Protein AF-F6URT4-F1 (afdb_monomer)

Structure (mmCIF, N/CA/C/O backbone):
data_AF-F6URT4-F1
#
_entry.id   AF-F6URT4-F1
#
loop_
_atom_site.group_PDB
_atom_site.id
_atom_site.type_symbol
_atom_site.label_atom_id
_atom_site.label_alt_id
_atom_site.label_comp_id
_atom_site.label_asym_id
_atom_site.label_entity_id
_atom_site.label_seq_id
_atom_site.pdbx_PDB_ins_code
_atom_site.Cartn_x
_atom_site.Cartn_y
_atom_site.Cartn_z
_atom_site.occupancy
_atom_site.B_iso_or_equiv
_atom_site.auth_seq_id
_atom_site.auth_comp_id
_atom_site.auth_asym_id
_atom_site.auth_atom_id
_atom_site.pdbx_PDB_model_num
ATOM 1 N N . MET A 1 1 ? -18.335 21.976 -14.243 1.00 52.94 1 MET A N 1
ATOM 2 C CA . MET A 1 1 ? -18.969 20.714 -14.700 1.00 52.94 1 MET A CA 1
ATOM 3 C C . MET A 1 1 ? -17.978 19.570 -14.933 1.00 52.94 1 MET A C 1
ATOM 5 O O . MET A 1 1 ? -18.252 18.484 -14.443 1.00 52.94 1 MET A O 1
ATOM 9 N N . ALA A 1 2 ? -16.818 19.778 -15.577 1.00 62.06 2 ALA A N 1
ATOM 10 C CA . ALA A 1 2 ? -15.837 18.702 -15.820 1.00 62.06 2 ALA A CA 1
ATOM 11 C C . ALA A 1 2 ? -15.339 17.985 -14.541 1.00 62.06 2 ALA A C 1
ATOM 13 O O . ALA A 1 2 ? -15.292 16.761 -14.508 1.00 62.06 2 ALA A O 1
ATOM 14 N N . GLY A 1 3 ? -15.055 18.725 -13.459 1.00 76.12 3 GLY A N 1
ATOM 15 C CA . GLY A 1 3 ? -14.621 18.130 -12.184 1.00 76.12 3 GLY A CA 1
ATOM 16 C C . GLY A 1 3 ? -15.689 17.275 -11.488 1.00 76.12 3 GLY A C 1
ATOM 17 O O . GLY A 1 3 ? -15.364 16.235 -10.921 1.00 76.12 3 GLY A O 1
ATOM 18 N N . LEU A 1 4 ? -16.967 17.662 -11.591 1.00 78.81 4 LEU A N 1
ATOM 19 C CA . LEU A 1 4 ? -18.082 16.893 -11.030 1.00 78.81 4 LEU A CA 1
ATOM 20 C C . LEU A 1 4 ? -18.265 15.568 -11.780 1.00 78.81 4 LEU A C 1
ATOM 22 O O . LEU A 1 4 ? -18.393 14.525 -11.150 1.00 78.81 4 LEU A O 1
ATOM 26 N N . GLY A 1 5 ? -18.200 15.592 -13.116 1.00 83.38 5 GLY A N 1
ATOM 27 C CA . GLY A 1 5 ? -18.295 14.378 -13.931 1.00 83.38 5 GLY A CA 1
ATOM 28 C C . GLY A 1 5 ? -17.181 13.369 -13.632 1.00 83.38 5 GLY A C 1
ATOM 29 O O . GLY A 1 5 ? -17.441 12.172 -13.543 1.00 83.38 5 GLY A O 1
ATOM 30 N N . THR A 1 6 ? -15.949 13.838 -13.412 1.00 80.75 6 THR A N 1
ATOM 31 C CA . THR A 1 6 ? -14.829 12.971 -13.007 1.00 80.75 6 THR A CA 1
ATOM 32 C C . THR A 1 6 ? -15.033 12.383 -11.611 1.00 80.75 6 THR A C 1
ATOM 34 O O . THR A 1 6 ? -14.787 11.195 -11.410 1.00 80.75 6 THR A O 1
ATOM 37 N N . ALA A 1 7 ? -15.521 13.181 -10.656 1.00 82.56 7 ALA A N 1
ATOM 38 C CA . ALA A 1 7 ? -15.822 12.702 -9.309 1.00 82.56 7 ALA A CA 1
ATOM 39 C C . ALA A 1 7 ? -16.917 11.621 -9.315 1.00 82.56 7 ALA A C 1
ATOM 41 O O . ALA A 1 7 ? -16.764 10.593 -8.657 1.00 82.56 7 ALA A O 1
ATOM 42 N N . VAL A 1 8 ? -17.979 11.813 -10.106 1.00 87.62 8 VAL A N 1
ATOM 43 C CA . VAL A 1 8 ? -19.057 10.825 -10.269 1.00 87.62 8 VAL A CA 1
ATOM 44 C C . VAL A 1 8 ? -18.513 9.519 -10.852 1.00 87.62 8 VAL A C 1
ATOM 46 O O . VAL A 1 8 ? -18.662 8.476 -10.221 1.00 87.62 8 VAL A O 1
ATOM 49 N N . LYS A 1 9 ? -17.774 9.572 -11.971 1.00 87.44 9 LYS A N 1
ATOM 50 C CA . LYS A 1 9 ? -17.159 8.376 -12.583 1.00 87.44 9 LYS A CA 1
ATOM 51 C C . LYS A 1 9 ? -16.262 7.607 -11.611 1.00 87.44 9 LYS A C 1
ATOM 53 O O . LYS A 1 9 ? -16.256 6.377 -11.601 1.00 87.44 9 LYS A O 1
ATOM 58 N N . LEU A 1 10 ? -15.500 8.324 -10.782 1.00 87.31 10 LEU A N 1
ATOM 59 C CA . LEU A 1 10 ? -14.649 7.708 -9.769 1.00 87.31 10 LEU A CA 1
ATOM 60 C C . LEU A 1 10 ? -15.487 6.945 -8.729 1.00 87.31 10 LEU A C 1
ATOM 62 O O . LEU A 1 10 ? -15.171 5.795 -8.429 1.00 87.31 10 LEU A O 1
ATOM 66 N N . LEU A 1 11 ? -16.556 7.557 -8.212 1.00 88.81 11 LEU A N 1
ATOM 67 C CA . LEU A 1 11 ? -17.440 6.968 -7.194 1.00 88.81 11 LEU A CA 1
ATOM 68 C C . LEU A 1 11 ? -18.317 5.821 -7.721 1.00 88.81 11 LEU A C 1
ATOM 70 O O . LEU A 1 11 ? -18.695 4.926 -6.954 1.00 88.81 11 LEU A O 1
ATOM 74 N N . GLU A 1 12 ? -18.640 5.838 -9.012 1.00 91.81 12 GLU A N 1
ATOM 75 C CA . GLU A 1 12 ? -19.353 4.758 -9.699 1.00 91.81 12 GLU A CA 1
ATOM 76 C C . GLU A 1 12 ? -18.458 3.536 -9.934 1.00 91.81 12 GLU A C 1
ATOM 78 O O . GLU A 1 12 ? -18.943 2.407 -9.957 1.00 91.81 12 GLU A O 1
ATOM 83 N N . SER A 1 13 ? -17.141 3.731 -10.034 1.00 90.44 13 SER A N 1
ATOM 84 C CA . SER A 1 13 ? -16.197 2.621 -10.142 1.00 90.44 13 SER A CA 1
ATOM 85 C C . SER A 1 13 ? -15.924 1.965 -8.782 1.00 90.44 13 SER A C 1
ATOM 87 O O . SER A 1 13 ? -15.693 2.642 -7.778 1.00 90.44 13 SER A O 1
ATOM 89 N N . TYR A 1 14 ? -15.850 0.631 -8.755 1.00 89.69 14 TYR A N 1
ATOM 90 C CA . TYR A 1 14 ? -15.491 -0.120 -7.545 1.00 89.69 14 TYR A CA 1
ATOM 91 C C . TYR A 1 14 ? -14.143 0.336 -6.955 1.00 89.69 14 TYR A C 1
ATOM 93 O O . TYR A 1 14 ? -14.051 0.694 -5.781 1.00 89.69 14 TYR A O 1
ATOM 101 N N . ARG A 1 15 ? -13.095 0.396 -7.792 1.00 88.69 15 ARG A N 1
ATOM 102 C CA . ARG A 1 15 ? -11.740 0.786 -7.364 1.00 88.69 15 ARG A CA 1
ATOM 103 C C . ARG A 1 15 ? -11.667 2.242 -6.906 1.00 88.69 15 ARG A C 1
ATOM 105 O O . ARG A 1 15 ? -10.947 2.540 -5.955 1.00 88.69 15 ARG A O 1
ATOM 112 N N . GLY A 1 16 ? -12.397 3.145 -7.561 1.00 91.31 16 GLY A N 1
ATOM 113 C CA . GLY A 1 16 ? -12.427 4.552 -7.175 1.00 91.31 16 GLY A CA 1
ATOM 114 C C . GLY A 1 16 ? -13.140 4.752 -5.843 1.00 91.31 16 GLY A C 1
ATOM 115 O O . GLY A 1 16 ? -12.604 5.432 -4.968 1.00 91.31 16 GLY A O 1
ATOM 116 N N . ARG A 1 17 ? -14.274 4.074 -5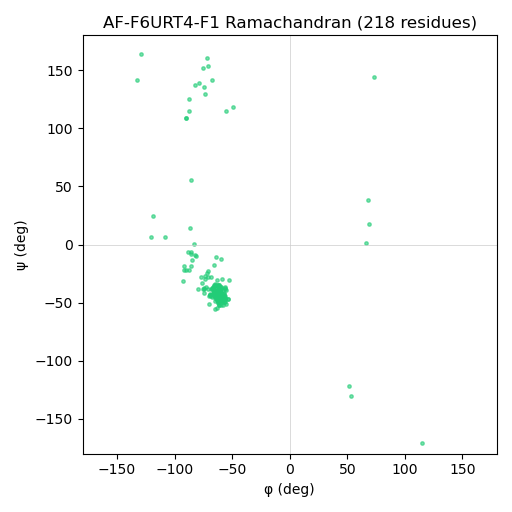.628 1.00 92.88 17 ARG A N 1
ATOM 117 C CA . ARG A 1 17 ? -14.979 4.080 -4.341 1.00 92.88 17 ARG A CA 1
ATOM 118 C C . ARG A 1 17 ? -14.108 3.548 -3.205 1.00 92.88 17 ARG A C 1
ATOM 120 O O . ARG A 1 17 ? -14.010 4.221 -2.181 1.00 92.88 17 ARG A O 1
ATOM 127 N N . ASP A 1 18 ? -13.437 2.403 -3.383 1.00 93.00 18 ASP A N 1
ATOM 128 C CA . ASP A 1 18 ? -12.499 1.873 -2.375 1.00 93.00 18 ASP A CA 1
ATOM 129 C C . ASP A 1 18 ? -11.411 2.893 -2.024 1.00 93.00 18 ASP A C 1
ATOM 131 O O . ASP A 1 18 ? -11.140 3.148 -0.847 1.00 93.00 18 ASP A O 1
ATOM 135 N N . LYS A 1 19 ? -10.817 3.532 -3.038 1.00 93.25 19 LYS A N 1
ATOM 136 C CA . LYS A 1 19 ? -9.746 4.506 -2.823 1.00 93.25 19 LYS A CA 1
ATOM 137 C C . LYS A 1 19 ? -10.245 5.762 -2.099 1.00 93.25 19 LYS A C 1
ATOM 139 O O . LYS A 1 19 ? -9.535 6.274 -1.232 1.00 93.25 19 LYS A O 1
ATOM 144 N N . ILE A 1 20 ? -11.459 6.233 -2.386 1.00 94.25 20 ILE A N 1
ATOM 145 C CA . ILE A 1 20 ? -12.088 7.331 -1.639 1.00 94.25 20 ILE A CA 1
ATOM 146 C C . ILE A 1 20 ? -12.356 6.925 -0.187 1.00 94.25 20 ILE A C 1
ATOM 148 O O . ILE A 1 20 ? -11.921 7.639 0.712 1.00 94.25 20 ILE A O 1
ATOM 152 N N . MET A 1 21 ? -12.958 5.757 0.064 1.00 95.75 21 MET A N 1
ATOM 153 C CA . MET A 1 21 ? -13.173 5.261 1.432 1.00 95.75 21 MET A CA 1
ATOM 154 C C . MET A 1 21 ? -11.860 5.157 2.210 1.00 95.75 21 MET A C 1
ATOM 156 O O . MET A 1 21 ? -11.789 5.590 3.358 1.00 95.75 21 MET A O 1
ATOM 160 N N . ARG A 1 22 ? -10.795 4.648 1.576 1.00 96.25 22 ARG A N 1
ATOM 161 C CA . ARG A 1 22 ? -9.453 4.594 2.170 1.00 96.25 22 ARG A CA 1
ATOM 162 C C . ARG A 1 22 ? -8.946 5.985 2.540 1.00 96.25 22 ARG A C 1
ATOM 164 O O . ARG A 1 22 ? -8.455 6.183 3.647 1.00 96.25 22 ARG A O 1
ATOM 171 N N . THR A 1 23 ? -9.065 6.934 1.615 1.00 96.69 23 THR A N 1
ATOM 172 C CA . THR A 1 23 ? -8.566 8.303 1.785 1.00 96.69 23 THR A CA 1
ATOM 173 C C . THR A 1 23 ? -9.297 8.999 2.929 1.00 96.69 23 THR A C 1
ATOM 175 O O . THR A 1 23 ? -8.650 9.543 3.820 1.00 96.69 23 THR A O 1
ATOM 178 N N . THR A 1 24 ? -10.629 8.910 2.962 1.00 96.94 24 THR A N 1
ATOM 179 C CA . THR A 1 24 ? -11.458 9.475 4.034 1.00 96.94 24 THR A CA 1
ATOM 180 C C . THR A 1 24 ? -11.173 8.811 5.379 1.00 96.94 24 THR A C 1
ATOM 182 O O . THR A 1 24 ? -11.055 9.508 6.382 1.00 96.94 24 THR A O 1
ATOM 185 N N . SER A 1 25 ? -10.980 7.488 5.405 1.00 97.50 25 SER A N 1
ATOM 186 C CA . SER A 1 25 ? -10.612 6.755 6.622 1.00 97.50 25 SER A CA 1
ATOM 187 C C . SER A 1 25 ? -9.303 7.272 7.216 1.00 97.50 25 SER A C 1
ATOM 189 O O . SER A 1 25 ? -9.230 7.538 8.411 1.00 97.50 25 SER A O 1
ATOM 191 N N . PHE A 1 26 ? -8.263 7.455 6.401 1.00 97.88 26 PHE A N 1
ATOM 192 C CA . PHE A 1 26 ? -6.981 7.948 6.906 1.00 97.88 26 PHE A CA 1
ATOM 193 C C . PHE A 1 26 ? -6.964 9.448 7.188 1.00 97.88 26 PHE A C 1
ATOM 195 O O . PHE A 1 26 ? -6.247 9.871 8.090 1.00 97.88 26 PHE A O 1
ATOM 202 N N . ALA A 1 27 ? -7.772 10.243 6.485 1.00 97.94 27 ALA A N 1
ATOM 203 C CA . ALA A 1 27 ? -7.980 11.647 6.824 1.00 97.94 27 ALA A CA 1
ATOM 204 C C . ALA A 1 27 ? -8.658 11.798 8.193 1.00 97.94 27 ALA A C 1
ATOM 206 O O . ALA A 1 27 ? -8.238 12.627 8.999 1.00 97.94 27 ALA A O 1
ATOM 207 N N . ALA A 1 28 ? -9.649 10.953 8.492 1.00 97.69 28 ALA A N 1
ATOM 208 C CA . ALA A 1 28 ? -10.253 10.889 9.816 1.00 97.69 28 ALA A CA 1
ATOM 209 C C . ALA A 1 28 ? -9.229 10.437 10.870 1.00 97.69 28 ALA A C 1
ATOM 211 O O . ALA A 1 28 ? -9.102 11.087 11.902 1.00 97.69 28 ALA A O 1
ATOM 212 N N . LEU A 1 29 ? -8.427 9.401 10.599 1.00 97.75 29 LEU A N 1
ATOM 213 C CA . LEU A 1 29 ? -7.382 8.956 11.529 1.00 97.75 29 LEU A CA 1
ATOM 214 C C . LEU A 1 29 ? -6.332 10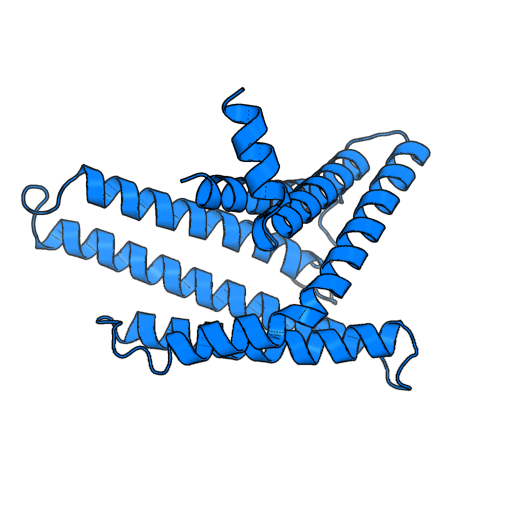.047 11.796 1.00 97.75 29 LEU A C 1
ATOM 216 O O . LEU A 1 29 ? -5.910 10.241 12.935 1.00 97.75 29 LEU A O 1
ATOM 220 N N . PHE A 1 30 ? -5.958 10.799 10.759 1.00 98.00 30 PHE A N 1
ATOM 221 C CA . PHE A 1 30 ? -5.072 11.951 10.882 1.00 98.00 30 PHE A CA 1
ATOM 222 C C . PHE A 1 30 ? -5.687 13.028 11.785 1.00 98.00 30 PHE A C 1
ATOM 224 O O . PHE A 1 30 ? -5.067 13.440 12.765 1.00 98.00 30 PHE A O 1
ATOM 231 N N . ALA A 1 31 ? -6.932 13.428 11.509 1.00 97.56 31 ALA A N 1
ATOM 232 C CA . ALA A 1 31 ? -7.661 14.406 12.315 1.00 97.56 31 ALA A CA 1
ATOM 233 C C . ALA A 1 31 ? -7.828 13.951 13.776 1.00 97.56 31 ALA A C 1
ATOM 235 O O . ALA A 1 31 ? -7.668 14.757 14.692 1.00 97.56 31 ALA A O 1
ATOM 236 N N . SER A 1 32 ? -8.064 12.653 13.997 1.00 97.00 32 SER A N 1
ATOM 237 C CA . SER A 1 32 ? -8.143 12.044 15.327 1.00 97.00 32 SER A CA 1
ATOM 238 C C . SER A 1 32 ? -6.855 12.209 16.129 1.00 97.00 32 SER A C 1
ATOM 240 O O . SER A 1 32 ? -6.933 12.345 17.345 1.00 97.00 32 SER A O 1
ATOM 242 N N . GLY A 1 33 ? -5.688 12.150 15.484 1.00 95.25 33 GLY A N 1
ATOM 243 C CA . GLY A 1 33 ? -4.398 12.309 16.157 1.00 95.25 33 GLY A CA 1
ATOM 244 C C . GLY A 1 33 ? -3.940 13.760 16.308 1.00 95.25 33 GLY A C 1
ATOM 245 O O . GLY A 1 33 ? -3.064 14.029 17.121 1.00 95.25 33 GLY A O 1
ATOM 246 N N . MET A 1 34 ? -4.506 14.683 15.526 1.00 96.81 34 MET A N 1
ATOM 247 C CA . MET A 1 34 ? -4.142 16.105 15.540 1.00 96.81 34 MET A CA 1
ATOM 248 C C . MET A 1 34 ? -4.989 16.944 16.500 1.00 96.81 34 MET A C 1
ATOM 250 O O . MET A 1 34 ? -4.580 18.039 16.879 1.00 96.81 34 MET A O 1
ATOM 254 N N . THR A 1 35 ? -6.186 16.480 16.858 1.00 95.88 35 THR A N 1
ATOM 255 C CA . THR A 1 35 ? -7.074 17.225 17.753 1.00 95.88 35 THR A CA 1
ATOM 256 C C . THR A 1 35 ? -6.705 17.017 19.221 1.00 95.88 35 THR A C 1
ATOM 258 O O . THR A 1 35 ? -6.478 15.894 19.663 1.00 95.88 35 THR A O 1
ATOM 261 N N . SER A 1 36 ? -6.710 18.100 20.000 1.00 94.38 36 SER A N 1
ATOM 262 C CA . SER A 1 36 ? -6.543 18.043 21.459 1.00 94.38 36 SER A CA 1
ATOM 263 C C . SER A 1 36 ? -7.844 17.711 22.199 1.00 94.38 36 SER A C 1
ATOM 265 O O . SER A 1 36 ? -7.813 17.507 23.409 1.00 94.38 36 SER A O 1
ATOM 267 N N . ASN A 1 37 ? -8.993 17.693 21.508 1.00 96.88 37 ASN A N 1
ATOM 268 C CA . ASN A 1 37 ? -10.290 17.382 22.106 1.00 96.88 37 ASN A CA 1
ATOM 269 C C . ASN A 1 37 ? -10.531 15.855 22.082 1.00 96.88 37 ASN A C 1
ATOM 271 O O . ASN A 1 37 ? -10.707 15.296 20.993 1.00 96.88 37 ASN A O 1
ATOM 275 N N . PRO A 1 38 ? -10.610 15.178 23.248 1.00 95.62 38 PRO A N 1
ATOM 276 C CA . PRO A 1 38 ? -10.766 13.723 23.311 1.00 95.62 38 PRO A CA 1
ATOM 277 C C . PRO A 1 38 ? -12.058 13.203 22.670 1.00 95.62 38 PRO A C 1
ATOM 279 O O . PRO A 1 38 ? -12.064 12.140 22.050 1.00 95.62 38 PRO A O 1
ATOM 282 N N . GLU A 1 39 ? -13.154 13.955 22.779 1.00 96.81 39 GLU A N 1
ATOM 283 C CA . GLU A 1 39 ? -14.441 13.563 22.210 1.00 96.81 39 GLU A CA 1
ATOM 284 C C . GLU A 1 39 ? -14.405 13.623 20.678 1.00 96.81 39 GLU A C 1
ATOM 286 O O . GLU A 1 39 ? -14.850 12.695 19.998 1.00 96.81 39 GLU A O 1
ATOM 291 N N . LEU A 1 40 ? -13.820 14.688 20.116 1.00 96.50 40 LEU A N 1
ATOM 292 C CA . LEU A 1 40 ? -13.620 14.798 18.669 1.00 96.50 40 LEU A CA 1
ATOM 293 C C . LEU A 1 40 ? -12.661 13.723 18.153 1.00 96.50 40 LEU A C 1
ATOM 295 O O . LEU A 1 40 ? -12.949 13.114 17.121 1.00 96.50 40 LEU A O 1
ATOM 299 N N . ALA A 1 41 ? -11.574 13.439 18.880 1.00 96.94 41 ALA A N 1
ATOM 300 C CA . ALA A 1 41 ? -10.655 12.356 18.538 1.00 96.94 41 ALA A CA 1
ATOM 301 C C . ALA A 1 41 ? -11.402 11.019 18.437 1.00 96.94 41 ALA A C 1
ATOM 303 O O . ALA A 1 41 ? -11.328 10.332 17.419 1.00 96.94 41 ALA A O 1
ATOM 304 N N . GLN A 1 42 ? -12.219 10.689 19.440 1.00 97.19 42 GLN A N 1
ATOM 305 C CA . GLN A 1 42 ? -12.997 9.453 19.438 1.00 97.19 42 GLN A CA 1
ATOM 306 C C . GLN A 1 42 ? -14.006 9.396 18.279 1.00 97.19 42 GLN A C 1
ATOM 308 O O . GLN A 1 42 ? -14.174 8.344 17.659 1.00 97.19 42 GLN A O 1
ATOM 313 N N . ARG A 1 43 ? -14.672 10.512 17.952 1.00 97.81 43 ARG A N 1
ATOM 314 C CA . ARG A 1 43 ? -15.604 10.585 16.811 1.00 97.81 43 ARG A CA 1
ATOM 315 C C . ARG A 1 43 ? -14.888 10.311 15.482 1.00 97.81 43 ARG A C 1
ATOM 317 O O . ARG A 1 43 ? -15.383 9.517 14.684 1.00 97.81 43 ARG A O 1
ATOM 324 N N . PHE A 1 44 ? -13.706 10.887 15.262 1.00 97.94 44 PHE A N 1
ATOM 325 C CA . PHE A 1 44 ? -12.899 10.607 14.069 1.00 97.94 44 PHE A CA 1
ATOM 326 C C . PHE A 1 44 ? -12.360 9.166 14.028 1.00 97.94 44 PHE A C 1
ATOM 328 O O . PHE A 1 44 ? -12.352 8.533 12.967 1.00 97.94 44 PHE A O 1
ATOM 335 N N . ALA A 1 45 ? -11.964 8.610 15.175 1.00 95.94 45 ALA A N 1
ATOM 336 C CA . ALA A 1 45 ? -11.550 7.213 15.277 1.00 95.94 45 ALA A CA 1
ATOM 337 C C . ALA A 1 45 ? -12.692 6.248 14.909 1.00 95.94 45 ALA A C 1
ATOM 339 O O . ALA A 1 45 ? -12.465 5.283 14.180 1.00 95.94 45 ALA A O 1
ATOM 340 N N . LYS A 1 46 ? -13.935 6.542 15.321 1.00 97.62 46 LYS A N 1
ATOM 341 C CA . LYS A 1 46 ? -15.124 5.770 14.912 1.00 97.62 46 LYS A CA 1
ATOM 342 C C . LYS A 1 46 ? -15.323 5.785 13.395 1.00 97.62 46 LYS A C 1
ATOM 344 O O . LYS A 1 46 ? -15.498 4.727 12.805 1.00 97.62 46 LYS A O 1
ATOM 349 N N . ILE A 1 47 ? -15.210 6.949 12.746 1.00 97.62 47 ILE A N 1
ATOM 350 C CA . ILE A 1 47 ? -15.288 7.050 11.273 1.00 97.62 47 ILE A CA 1
ATOM 351 C C . ILE A 1 47 ? -14.229 6.160 10.608 1.00 97.62 47 ILE A C 1
ATOM 353 O O . ILE A 1 47 ? -14.523 5.444 9.652 1.00 9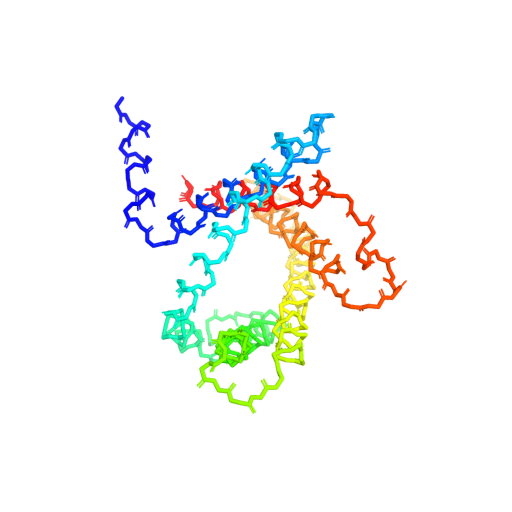7.62 47 ILE A O 1
ATOM 357 N N . THR A 1 48 ? -13.001 6.182 11.131 1.00 96.88 48 THR A N 1
ATOM 358 C CA . THR A 1 48 ? -11.897 5.348 10.632 1.00 96.88 48 THR A CA 1
ATOM 359 C C . THR A 1 48 ? -12.230 3.858 10.736 1.00 96.88 48 THR A C 1
ATOM 361 O O . THR A 1 48 ? -12.011 3.108 9.782 1.00 96.88 48 THR A O 1
ATOM 364 N N . MET A 1 49 ? -12.767 3.432 11.882 1.00 96.00 49 MET A N 1
ATOM 365 C CA . MET A 1 49 ? -13.141 2.044 12.150 1.00 96.00 49 MET A CA 1
ATOM 366 C C . MET A 1 49 ? -14.238 1.560 11.194 1.00 96.00 49 MET A C 1
ATOM 368 O O . MET A 1 49 ? -14.052 0.540 10.534 1.00 96.00 49 MET A O 1
ATOM 372 N N . GLU A 1 50 ? -15.327 2.319 11.049 1.00 97.81 50 GLU A N 1
ATOM 373 C CA . GLU A 1 50 ? -16.452 1.963 10.172 1.00 97.81 50 GLU A CA 1
ATOM 374 C C . GLU A 1 50 ? -16.030 1.875 8.699 1.00 97.81 50 GLU A C 1
ATOM 376 O O . GLU A 1 50 ? -16.331 0.900 8.006 1.00 97.81 50 GLU A O 1
ATOM 381 N N . LEU A 1 51 ? -15.262 2.857 8.212 1.00 97.44 51 LEU A N 1
ATOM 382 C CA . LEU A 1 51 ? -14.776 2.849 6.831 1.00 97.44 51 LEU A CA 1
ATOM 383 C C . LEU A 1 51 ? -13.793 1.702 6.577 1.00 97.44 51 LEU A C 1
ATOM 385 O O . LEU A 1 51 ? -13.859 1.059 5.530 1.00 97.44 51 LEU A O 1
ATOM 389 N N . SER A 1 52 ? -12.898 1.408 7.522 1.00 94.25 52 SER A N 1
ATOM 390 C CA . SER A 1 52 ? -11.962 0.282 7.401 1.00 94.25 52 SER A CA 1
ATOM 391 C C . SER A 1 52 ? -12.680 -1.072 7.455 1.00 94.25 52 SER A C 1
ATOM 393 O O . SER A 1 52 ? -12.339 -1.979 6.689 1.00 94.25 52 SER A O 1
ATOM 395 N N . GLY A 1 53 ? -13.714 -1.196 8.292 1.00 95.25 53 GLY A N 1
ATOM 396 C CA . GLY A 1 53 ? -14.594 -2.362 8.343 1.00 95.25 53 GLY A CA 1
ATOM 397 C C . GLY A 1 53 ? -15.332 -2.581 7.022 1.00 95.25 53 GLY A C 1
ATOM 398 O O . GLY A 1 53 ? -15.267 -3.671 6.455 1.00 95.25 53 GLY A O 1
ATOM 399 N N . CYS A 1 54 ? -15.936 -1.527 6.465 1.00 96.12 54 CYS A N 1
ATOM 400 C CA . CYS A 1 54 ? -16.589 -1.567 5.153 1.00 96.12 54 CYS A CA 1
ATOM 401 C C . CYS A 1 54 ? -15.628 -2.034 4.047 1.00 96.12 54 CYS A C 1
ATOM 403 O O . CYS A 1 54 ? -15.945 -2.936 3.273 1.00 96.12 54 CYS A O 1
ATOM 405 N N . ARG A 1 55 ? -14.403 -1.496 4.012 1.00 95.25 55 ARG A N 1
ATOM 406 C CA . ARG A 1 55 ? -13.377 -1.920 3.043 1.00 95.25 55 ARG A CA 1
ATOM 407 C C . ARG A 1 55 ? -12.953 -3.377 3.210 1.00 95.25 55 ARG A C 1
ATOM 409 O O . ARG A 1 55 ? -12.584 -4.016 2.232 1.00 95.25 55 ARG A O 1
ATOM 416 N N . THR A 1 56 ? -12.988 -3.912 4.426 1.00 94.88 56 THR A N 1
ATOM 417 C CA . THR A 1 56 ? -12.730 -5.338 4.668 1.00 94.88 56 THR A CA 1
ATOM 418 C C . THR A 1 56 ? -13.842 -6.196 4.083 1.00 94.88 56 THR A C 1
ATOM 420 O O . THR A 1 56 ? -13.543 -7.122 3.344 1.00 94.88 56 THR A O 1
ATOM 423 N N . ILE A 1 57 ? -15.108 -5.824 4.299 1.00 94.81 57 ILE A N 1
ATOM 424 C CA . ILE A 1 57 ? -16.259 -6.514 3.697 1.00 94.81 57 ILE A CA 1
ATOM 425 C C . ILE A 1 57 ? -16.178 -6.488 2.166 1.00 94.81 57 ILE A C 1
ATOM 427 O O . ILE A 1 57 ? -16.390 -7.507 1.523 1.00 94.81 57 ILE A O 1
ATOM 431 N N . LEU A 1 58 ? -15.834 -5.345 1.565 1.00 94.38 58 LEU A N 1
ATOM 432 C CA . LEU A 1 58 ? -15.707 -5.237 0.108 1.00 94.38 58 LEU A CA 1
ATOM 433 C C . LEU A 1 58 ? -14.583 -6.114 -0.456 1.00 94.38 58 LEU A C 1
ATOM 435 O O . LEU A 1 58 ? -14.762 -6.727 -1.506 1.00 94.38 58 LEU A O 1
ATOM 439 N N . ARG A 1 59 ? -13.457 -6.232 0.258 1.00 94.06 59 ARG A N 1
ATOM 440 C CA . ARG A 1 59 ? -12.352 -7.119 -0.136 1.00 94.06 59 ARG A CA 1
ATOM 441 C C . ARG A 1 59 ? -12.719 -8.600 -0.101 1.00 94.06 59 ARG A C 1
ATOM 443 O O . ARG A 1 59 ? -12.057 -9.367 -0.790 1.00 94.06 59 ARG A O 1
ATOM 450 N N . LEU A 1 60 ? -13.797 -8.994 0.584 1.00 92.62 60 LEU A N 1
ATOM 451 C CA . LEU A 1 60 ? -14.318 -10.365 0.505 1.00 92.62 60 LEU A CA 1
ATOM 452 C C . LEU A 1 60 ? -14.824 -10.745 -0.901 1.00 92.62 60 LEU A C 1
ATOM 454 O O . LEU A 1 60 ? -15.123 -11.898 -1.181 1.00 92.62 60 LEU A O 1
ATOM 458 N N . PHE A 1 61 ? -14.949 -9.767 -1.800 1.00 93.25 61 PHE A N 1
ATOM 459 C CA . PHE A 1 61 ? -15.373 -9.976 -3.182 1.00 93.25 61 PHE A CA 1
ATOM 460 C C . PHE A 1 61 ? -14.224 -9.785 -4.189 1.00 93.25 61 PHE A C 1
ATOM 462 O O . PHE A 1 61 ? -14.449 -9.817 -5.402 1.00 93.25 61 PHE A O 1
ATOM 469 N N . ASP A 1 62 ? -12.984 -9.594 -3.718 1.00 92.62 62 ASP A N 1
ATOM 470 C CA . ASP A 1 62 ? -11.824 -9.345 -4.580 1.00 92.62 62 ASP A CA 1
ATOM 471 C C . ASP A 1 62 ? -11.163 -10.636 -5.110 1.00 92.62 62 ASP A C 1
ATOM 473 O O . ASP A 1 62 ? -10.402 -10.552 -6.077 1.00 92.62 62 ASP A O 1
ATOM 477 N N . ASP A 1 63 ? -11.469 -11.826 -4.574 1.00 92.38 63 ASP A N 1
ATOM 478 C CA . ASP A 1 63 ? -10.807 -13.096 -4.930 1.00 92.38 63 ASP A CA 1
ATOM 479 C C . ASP A 1 63 ? -10.858 -13.416 -6.421 1.00 92.38 63 ASP A C 1
ATOM 481 O O . ASP A 1 63 ? -9.831 -13.727 -7.027 1.00 92.38 63 ASP A O 1
ATOM 485 N N . LEU A 1 64 ? -12.038 -13.301 -7.038 1.00 92.25 64 LEU A N 1
ATOM 486 C CA . LEU A 1 64 ? -12.211 -13.558 -8.471 1.00 92.25 64 LEU A CA 1
ATOM 487 C C . LEU A 1 64 ? -11.490 -12.511 -9.319 1.00 92.25 64 LEU A C 1
ATOM 489 O O . LEU A 1 64 ? -10.878 -12.846 -10.334 1.00 92.25 64 LEU A O 1
ATOM 493 N N . SER A 1 65 ? -11.520 -11.248 -8.890 1.00 91.62 65 SER A N 1
ATOM 494 C CA . SER A 1 65 ? -10.792 -10.167 -9.561 1.00 91.62 65 SER A CA 1
ATOM 495 C C . SER A 1 65 ? -9.282 -10.412 -9.519 1.00 91.62 65 SER A C 1
ATOM 497 O O . SER A 1 65 ? -8.576 -10.174 -10.501 1.00 91.62 65 SER A O 1
ATOM 499 N N . MET A 1 66 ? -8.782 -10.923 -8.396 1.00 93.62 66 MET A N 1
ATOM 500 C CA . MET A 1 66 ? -7.374 -11.251 -8.194 1.00 93.62 66 MET A CA 1
ATOM 501 C C . MET A 1 66 ? -6.953 -12.514 -8.930 1.00 93.62 66 MET A C 1
ATOM 503 O O . MET A 1 66 ? -5.878 -12.536 -9.533 1.00 93.62 66 MET A O 1
ATOM 507 N N . LEU A 1 67 ? -7.831 -13.513 -8.992 1.00 94.00 67 LEU A N 1
ATOM 508 C CA . LEU A 1 67 ? -7.620 -14.700 -9.805 1.00 94.00 67 LEU A CA 1
ATOM 509 C C . LEU A 1 67 ? -7.564 -14.327 -11.287 1.00 94.00 67 LEU A C 1
ATOM 511 O O . LEU A 1 67 ? -6.637 -14.730 -11.985 1.00 94.00 67 LEU A O 1
ATOM 515 N N . ALA A 1 68 ? -8.492 -13.495 -11.768 1.00 94.38 68 ALA A N 1
ATOM 516 C CA . ALA A 1 68 ? -8.488 -13.000 -13.142 1.00 94.38 68 ALA A CA 1
ATOM 517 C C . ALA A 1 68 ? -7.203 -12.219 -13.469 1.00 94.38 68 ALA A C 1
ATOM 519 O O . ALA A 1 68 ? -6.617 -12.417 -14.536 1.00 94.38 68 ALA A O 1
ATOM 520 N N . LEU A 1 69 ? -6.720 -11.378 -12.545 1.00 91.19 69 LEU A N 1
ATOM 521 C CA . LEU A 1 69 ? -5.439 -10.678 -12.684 1.00 91.19 69 LEU A CA 1
ATOM 522 C C . LEU A 1 69 ? -4.265 -11.664 -12.794 1.00 91.19 69 LEU A C 1
ATOM 524 O O . LEU A 1 69 ? -3.424 -11.528 -13.690 1.00 91.19 69 LEU A O 1
ATOM 528 N N . SER A 1 70 ? -4.227 -12.666 -11.915 1.00 93.38 70 SER A N 1
ATOM 529 C CA . SER A 1 70 ? -3.191 -13.700 -11.889 1.00 93.38 70 SER A CA 1
ATOM 530 C C . SER A 1 70 ? -3.209 -14.555 -13.155 1.00 93.38 70 SER A C 1
ATOM 532 O O . SER A 1 70 ? -2.158 -14.769 -13.753 1.00 93.38 70 SER A O 1
ATOM 534 N N . MET A 1 71 ? -4.387 -14.966 -13.634 1.00 93.94 71 MET A N 1
ATOM 535 C CA . MET A 1 71 ? -4.552 -15.733 -14.874 1.00 93.94 71 MET A CA 1
ATOM 536 C C . MET A 1 71 ? -4.161 -14.923 -16.111 1.00 93.94 71 MET A C 1
ATOM 538 O O . MET A 1 71 ? -3.455 -15.431 -16.980 1.00 93.94 71 MET A O 1
ATOM 542 N N . ARG A 1 72 ? -4.565 -13.646 -16.181 1.00 93.38 72 ARG A N 1
ATOM 543 C CA . ARG A 1 72 ? -4.200 -12.749 -17.289 1.00 93.38 72 ARG A CA 1
ATOM 544 C C . ARG A 1 72 ? -2.689 -12.560 -17.383 1.00 93.38 72 ARG A C 1
ATOM 546 O O . ARG A 1 72 ? -2.148 -12.451 -18.481 1.00 93.38 72 ARG A O 1
ATOM 553 N N . TYR A 1 73 ? -2.011 -12.488 -16.241 1.00 93.56 73 TYR A N 1
ATOM 554 C CA . TYR A 1 73 ? -0.556 -12.431 -16.212 1.00 93.56 73 TYR A CA 1
ATOM 555 C C . TYR A 1 73 ? 0.082 -13.796 -16.520 1.00 93.56 73 TYR A C 1
ATOM 557 O O . TYR A 1 73 ? 1.092 -13.867 -17.228 1.00 93.56 73 TYR A O 1
ATOM 565 N N . GLY A 1 74 ? -0.522 -14.876 -16.020 1.00 93.06 74 GLY A N 1
ATOM 566 C CA . GLY A 1 74 ? -0.046 -16.246 -16.151 1.00 93.06 74 GLY A CA 1
ATOM 567 C C . GLY A 1 74 ? 1.403 -16.374 -15.684 1.00 93.06 74 GLY A C 1
ATOM 568 O O . GLY A 1 74 ? 1.794 -15.855 -14.642 1.00 93.06 74 GLY A O 1
ATOM 569 N N . TRP A 1 75 ? 2.229 -17.000 -16.520 1.00 91.69 75 TRP A N 1
ATOM 570 C CA . TRP A 1 75 ? 3.671 -17.150 -16.293 1.00 91.69 75 TRP A CA 1
ATOM 571 C C . TRP A 1 75 ? 4.504 -15.958 -16.794 1.00 91.69 75 TRP A C 1
ATOM 573 O O . TRP A 1 75 ? 5.716 -16.072 -16.949 1.00 91.69 75 TRP A O 1
ATOM 583 N N . GLY A 1 76 ? 3.872 -14.820 -17.103 1.00 91.19 76 GLY A N 1
ATOM 584 C CA . GLY A 1 76 ? 4.558 -13.608 -17.550 1.00 91.19 76 GLY A CA 1
ATOM 585 C C . GLY A 1 76 ? 5.210 -13.731 -18.929 1.00 91.19 76 GLY A C 1
ATOM 586 O O . GLY A 1 76 ? 6.287 -13.183 -19.149 1.00 91.19 76 GLY A O 1
ATOM 587 N N . LYS A 1 77 ? 4.557 -14.426 -19.874 1.00 89.25 77 LYS A N 1
ATOM 588 C CA . LYS A 1 77 ? 5.045 -14.608 -21.260 1.00 89.25 77 LYS A CA 1
ATOM 589 C C . LYS A 1 77 ? 5.388 -13.282 -21.961 1.00 89.25 77 LYS A C 1
ATOM 591 O O . LYS A 1 77 ? 6.302 -13.243 -22.775 1.00 89.25 77 LYS A O 1
ATOM 596 N N . ASN A 1 78 ? 4.689 -12.204 -21.601 1.00 88.06 78 ASN A N 1
ATOM 597 C CA . ASN A 1 78 ? 4.879 -10.863 -22.164 1.00 88.06 78 ASN A CA 1
ATOM 598 C C . ASN A 1 78 ? 5.939 -10.023 -21.426 1.00 88.06 78 ASN A C 1
ATOM 600 O O . ASN A 1 78 ? 6.262 -8.924 -21.870 1.00 88.06 78 ASN A O 1
ATOM 604 N N . GLU A 1 79 ? 6.472 -10.506 -20.300 1.00 90.81 79 GLU A N 1
ATOM 605 C CA . GLU A 1 79 ? 7.483 -9.796 -19.516 1.00 90.81 79 GLU A CA 1
ATOM 606 C C . GLU A 1 79 ? 8.878 -10.186 -20.010 1.00 90.81 79 GLU A C 1
ATOM 608 O O . GLU A 1 79 ? 9.319 -11.321 -19.808 1.00 90.81 79 GLU A O 1
ATOM 613 N N . LYS A 1 80 ? 9.574 -9.258 -20.677 1.00 90.44 80 LYS A N 1
ATOM 614 C CA . LYS A 1 80 ? 10.917 -9.506 -21.237 1.00 90.44 80 LYS A CA 1
ATOM 615 C C . LYS A 1 80 ? 11.972 -9.681 -20.147 1.00 90.44 80 LYS A C 1
ATOM 617 O O . LYS A 1 80 ? 12.976 -10.351 -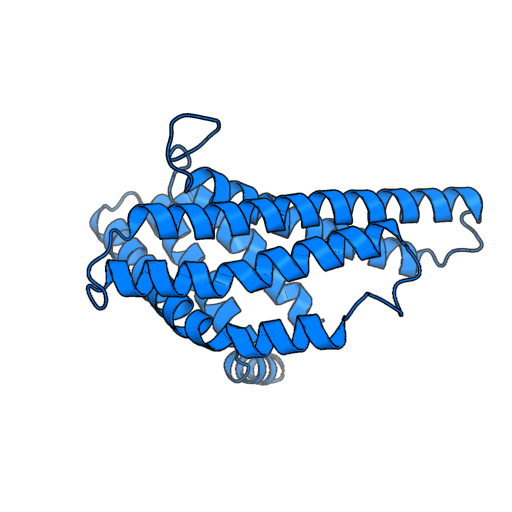20.362 1.00 90.44 80 LYS A O 1
ATOM 622 N N . ASP A 1 81 ? 11.762 -9.063 -18.991 1.00 93.75 81 ASP A N 1
ATOM 623 C CA . ASP A 1 81 ? 12.686 -9.133 -17.870 1.00 93.75 81 ASP A CA 1
ATOM 624 C C . ASP A 1 81 ? 12.367 -10.307 -16.943 1.00 93.75 81 ASP A C 1
ATOM 626 O O . ASP A 1 81 ? 11.410 -10.262 -16.172 1.00 93.75 81 ASP A O 1
ATOM 630 N N . THR A 1 82 ? 13.221 -11.328 -16.958 1.00 94.12 82 THR A N 1
ATOM 631 C CA . THR A 1 82 ? 13.089 -12.511 -16.099 1.00 94.12 82 THR A CA 1
ATOM 632 C C . THR A 1 82 ? 13.027 -12.167 -14.610 1.00 94.12 82 THR A C 1
ATOM 634 O O . THR A 1 82 ? 12.249 -12.775 -13.880 1.00 94.12 82 THR A O 1
ATOM 637 N N . VAL A 1 83 ? 13.789 -11.176 -14.139 1.00 95.25 83 VAL A N 1
ATOM 638 C CA . VAL A 1 83 ? 13.811 -10.813 -12.713 1.00 95.25 83 VAL A CA 1
ATOM 639 C C . VAL A 1 83 ? 12.492 -10.151 -12.310 1.00 95.25 83 VAL A C 1
ATOM 641 O O . VAL A 1 83 ? 11.884 -10.517 -11.304 1.00 95.25 83 VAL A O 1
ATOM 644 N N . GLN A 1 84 ? 11.981 -9.235 -13.136 1.00 94.94 84 GLN A N 1
ATOM 645 C CA . GLN A 1 84 ? 10.655 -8.641 -12.918 1.00 94.94 84 GLN A CA 1
ATOM 646 C C . GLN A 1 84 ? 9.539 -9.667 -13.032 1.00 94.94 84 GLN A C 1
ATOM 648 O O . GLN A 1 84 ? 8.579 -9.618 -12.261 1.00 94.94 84 GLN A O 1
ATOM 653 N N . ARG A 1 85 ? 9.691 -10.628 -13.947 1.00 96.25 85 ARG A N 1
ATOM 654 C CA . ARG A 1 85 ? 8.751 -11.729 -14.099 1.00 96.25 85 ARG A CA 1
ATOM 655 C C . ARG A 1 85 ? 8.612 -12.502 -12.794 1.00 96.25 85 ARG A C 1
ATOM 657 O O . ARG A 1 85 ? 7.485 -12.688 -12.344 1.00 96.25 85 ARG A O 1
ATOM 664 N N . VAL A 1 86 ? 9.733 -12.882 -12.178 1.00 96.44 86 VAL A N 1
ATOM 665 C CA . VAL A 1 86 ? 9.761 -13.590 -10.889 1.00 96.44 86 VAL A CA 1
ATOM 666 C C . VAL A 1 86 ? 9.090 -12.761 -9.796 1.00 96.44 86 VAL A C 1
ATOM 668 O O . VAL A 1 86 ? 8.156 -13.252 -9.166 1.00 96.44 86 VAL A O 1
ATOM 671 N N . PHE A 1 87 ? 9.475 -11.491 -9.617 1.00 96.50 87 PHE A N 1
ATOM 672 C CA . PHE A 1 87 ? 8.859 -10.640 -8.591 1.00 96.50 87 PHE A CA 1
ATOM 673 C C . PHE A 1 87 ? 7.347 -10.506 -8.762 1.00 96.50 87 PHE A C 1
ATOM 675 O O . PHE A 1 87 ? 6.606 -10.538 -7.782 1.00 96.50 87 PHE A O 1
ATOM 682 N N . LYS A 1 88 ? 6.866 -10.390 -10.000 1.00 94.75 88 LYS A N 1
ATOM 683 C CA . LYS A 1 88 ? 5.436 -10.258 -10.274 1.00 94.75 88 LYS A CA 1
ATOM 684 C C . LYS A 1 88 ? 4.670 -11.563 -10.057 1.00 94.75 88 LYS A C 1
ATOM 686 O O . LYS A 1 88 ? 3.563 -11.511 -9.533 1.00 94.75 88 LYS A O 1
ATOM 691 N N . ILE A 1 89 ? 5.260 -12.719 -10.379 1.00 96.19 89 ILE A N 1
ATOM 692 C CA . ILE A 1 89 ? 4.687 -14.031 -10.025 1.00 96.19 89 ILE A CA 1
ATOM 693 C C . ILE A 1 89 ? 4.589 -14.163 -8.499 1.00 96.19 89 ILE A C 1
ATOM 695 O O . ILE A 1 89 ? 3.524 -14.500 -7.989 1.00 96.19 89 ILE A O 1
ATOM 699 N N . MET A 1 90 ? 5.663 -13.838 -7.770 1.00 96.38 90 MET A N 1
ATOM 700 C CA . MET A 1 90 ? 5.674 -13.886 -6.303 1.00 96.38 90 MET A CA 1
ATOM 701 C C . MET A 1 90 ? 4.629 -12.945 -5.695 1.00 96.38 90 MET A C 1
ATOM 703 O O . MET A 1 90 ? 3.868 -13.356 -4.825 1.00 96.38 90 MET A O 1
ATOM 707 N N . SER A 1 91 ? 4.558 -11.699 -6.172 1.00 95.00 91 SER A N 1
ATOM 708 C CA . SER A 1 91 ? 3.587 -10.709 -5.695 1.00 95.00 91 SER A CA 1
ATOM 709 C C . SER A 1 91 ? 2.150 -11.168 -5.960 1.00 95.00 91 SER A C 1
ATOM 711 O O . SER A 1 91 ? 1.328 -11.150 -5.049 1.00 95.00 91 SER A O 1
ATOM 713 N N . ASN A 1 92 ? 1.848 -11.674 -7.162 1.00 94.75 92 ASN A N 1
ATOM 714 C CA . ASN A 1 92 ? 0.527 -12.226 -7.478 1.00 94.75 92 ASN A CA 1
ATOM 715 C C . ASN A 1 92 ? 0.163 -13.406 -6.573 1.00 94.75 92 ASN A C 1
ATOM 717 O O . ASN A 1 92 ? -0.957 -13.454 -6.077 1.00 94.75 92 ASN A O 1
ATOM 721 N N . PHE A 1 93 ? 1.100 -14.324 -6.326 1.00 95.50 93 PHE A N 1
ATOM 722 C CA . PHE A 1 93 ? 0.874 -15.462 -5.438 1.00 95.50 93 PHE A CA 1
ATOM 723 C C . PHE A 1 93 ? 0.553 -15.012 -4.008 1.00 95.50 93 PHE A C 1
ATOM 725 O O . PHE A 1 93 ? -0.459 -15.422 -3.444 1.00 95.50 93 PHE A O 1
ATOM 732 N N . VAL A 1 94 ? 1.367 -14.116 -3.443 1.00 96.56 94 VAL A N 1
ATOM 733 C CA . VAL A 1 94 ? 1.146 -13.578 -2.092 1.00 96.56 94 VAL A CA 1
ATOM 734 C C . VAL A 1 94 ? -0.190 -12.839 -2.010 1.00 96.56 94 VAL A C 1
ATOM 736 O O . VAL A 1 94 ? -0.955 -13.066 -1.076 1.00 96.56 94 VAL A O 1
ATOM 739 N N . ASN A 1 95 ? -0.514 -12.012 -3.008 1.00 94.00 95 ASN A N 1
ATOM 740 C CA . ASN A 1 95 ? -1.795 -11.312 -3.052 1.00 94.00 95 ASN A CA 1
ATOM 741 C C . ASN A 1 95 ? -2.974 -12.283 -3.206 1.00 94.00 95 ASN A C 1
ATOM 743 O O . ASN A 1 95 ? -4.019 -12.040 -2.626 1.00 94.00 95 ASN A O 1
ATOM 747 N N . GLN A 1 96 ? -2.830 -13.387 -3.944 1.00 94.75 96 GLN A N 1
ATOM 748 C CA . GLN A 1 96 ? -3.886 -14.396 -4.062 1.00 94.75 96 GLN A CA 1
ATOM 749 C C . GLN A 1 96 ? -4.139 -15.109 -2.730 1.00 94.75 96 GLN A C 1
ATOM 751 O O . GLN A 1 96 ? -5.286 -15.396 -2.412 1.00 94.75 96 GLN A O 1
ATOM 756 N N . MET A 1 97 ? -3.087 -15.389 -1.954 1.00 94.44 97 MET A N 1
ATOM 757 C CA . MET A 1 97 ? -3.208 -16.015 -0.631 1.00 94.44 97 MET A CA 1
ATOM 758 C C . MET A 1 97 ? -3.745 -15.052 0.429 1.00 94.44 97 MET A C 1
ATOM 760 O O . MET A 1 97 ? -4.418 -15.484 1.361 1.00 94.44 97 MET A O 1
ATOM 764 N N . PHE A 1 98 ? -3.478 -13.753 0.280 1.00 95.00 98 PHE A N 1
ATOM 765 C CA . PHE A 1 98 ? -3.941 -12.724 1.204 1.00 95.00 98 PHE A CA 1
ATOM 766 C C . PHE A 1 98 ? -5.462 -12.766 1.418 1.00 95.00 98 PHE A C 1
ATOM 768 O O . PHE A 1 98 ? -5.904 -12.737 2.566 1.00 95.00 98 PHE A O 1
ATOM 775 N N . PHE A 1 99 ? -6.255 -12.869 0.343 1.00 93.56 99 PHE A N 1
ATOM 776 C CA . PHE A 1 99 ? -7.715 -12.785 0.451 1.00 93.56 99 PHE A CA 1
ATOM 777 C C . PHE A 1 99 ? -8.308 -13.948 1.250 1.00 93.56 99 PHE A C 1
ATOM 779 O O . PHE A 1 99 ? -8.913 -13.657 2.281 1.00 93.56 99 PHE A O 1
ATOM 786 N N . PRO A 1 100 ? -8.078 -15.237 0.923 1.00 95.12 100 PRO A N 1
ATOM 787 C CA . PRO A 1 100 ? -8.616 -16.339 1.719 1.00 95.12 100 PRO A CA 1
ATOM 788 C C . PRO A 1 100 ? -8.202 -16.281 3.194 1.00 95.12 100 PRO A C 1
ATOM 790 O O . PRO A 1 100 ? -9.011 -16.564 4.073 1.00 95.12 100 PRO A O 1
ATOM 793 N N . ILE A 1 101 ? -6.964 -15.868 3.485 1.00 96.62 101 ILE A N 1
ATOM 794 C CA . ILE A 1 101 ? -6.487 -15.708 4.866 1.00 96.62 101 ILE A CA 1
ATOM 795 C C . ILE A 1 101 ? -7.287 -14.614 5.590 1.00 96.62 101 ILE A C 1
ATOM 797 O O . ILE A 1 101 ? -7.721 -14.817 6.723 1.00 96.62 101 ILE A O 1
ATOM 801 N N . GLU A 1 102 ? -7.520 -13.472 4.937 1.00 95.81 102 GLU A N 1
ATOM 802 C CA . GLU A 1 102 ? -8.330 -12.381 5.486 1.00 95.81 102 GLU A CA 1
ATOM 803 C C . GLU A 1 102 ? -9.802 -12.783 5.678 1.00 95.81 102 GLU A C 1
ATOM 805 O O . GLU A 1 102 ? -10.410 -12.384 6.668 1.00 95.81 102 GLU A O 1
ATOM 810 N N . HIS A 1 103 ? -10.362 -13.632 4.809 1.00 96.31 103 HIS A N 1
ATOM 811 C CA . HIS A 1 103 ? -11.725 -14.156 4.976 1.00 96.31 103 HIS A CA 1
ATOM 812 C C . HIS A 1 103 ? -11.856 -14.970 6.255 1.00 96.31 103 HIS A C 1
ATOM 814 O O . HIS A 1 103 ? -12.803 -14.784 7.017 1.00 96.31 103 HIS A O 1
ATOM 820 N N . VAL A 1 104 ? -10.893 -15.862 6.498 1.00 97.38 104 VAL A N 1
ATOM 821 C CA . VAL A 1 104 ? -10.874 -16.680 7.710 1.00 97.38 104 VAL A CA 1
ATOM 822 C C . VAL A 1 104 ? -10.690 -15.794 8.945 1.00 97.38 104 VAL A C 1
ATOM 824 O O . VAL A 1 104 ? -11.406 -15.975 9.929 1.00 97.38 104 VAL A O 1
ATOM 827 N N . ALA A 1 105 ? -9.804 -14.794 8.877 1.00 96.88 105 ALA A N 1
ATOM 828 C CA . ALA A 1 105 ? -9.594 -13.831 9.959 1.00 96.88 105 ALA A CA 1
ATOM 829 C C . ALA A 1 105 ? -10.877 -13.065 10.311 1.00 96.88 105 ALA A C 1
ATOM 831 O O . ALA A 1 105 ? -11.280 -13.020 11.474 1.00 96.88 105 ALA A O 1
ATOM 832 N N . TRP A 1 106 ? -11.549 -12.523 9.295 1.00 97.38 106 TRP A N 1
ATOM 833 C CA . TRP A 1 106 ? -12.797 -11.785 9.446 1.00 97.38 106 TRP A CA 1
ATOM 834 C C . TRP A 1 106 ? -13.936 -12.675 9.962 1.00 97.38 106 TRP A C 1
ATOM 836 O O . TRP A 1 106 ? -14.637 -12.294 10.898 1.00 97.38 106 TRP A O 1
ATOM 846 N N . ALA A 1 107 ? -14.107 -13.878 9.405 1.00 97.25 107 ALA A N 1
ATOM 847 C CA . ALA A 1 107 ? -15.163 -14.800 9.819 1.00 97.25 107 ALA A CA 1
ATOM 848 C C . ALA A 1 107 ? -14.984 -15.254 11.276 1.00 97.25 107 ALA A C 1
ATOM 850 O O . ALA A 1 107 ? -15.961 -15.317 12.027 1.00 97.25 107 ALA A O 1
ATOM 851 N N . ALA A 1 108 ? -13.742 -15.522 11.689 1.00 97.25 108 ALA A N 1
ATOM 852 C CA . ALA A 1 108 ? -13.405 -15.852 13.069 1.00 97.25 108 ALA A CA 1
ATOM 853 C C . ALA A 1 108 ? -13.663 -14.669 14.015 1.00 97.25 108 ALA A C 1
ATOM 855 O O . ALA A 1 108 ? -14.258 -14.846 15.074 1.00 97.25 108 ALA A O 1
ATOM 856 N N . GLU A 1 109 ? -13.282 -13.448 13.624 1.00 96.00 109 GLU A N 1
ATOM 857 C CA . GLU A 1 109 ? -13.517 -12.239 14.427 1.00 96.00 109 GLU A CA 1
ATOM 858 C C . GLU A 1 109 ? -15.011 -11.951 14.622 1.00 96.00 109 GLU A C 1
ATOM 860 O O . GLU A 1 109 ? -15.425 -11.486 15.683 1.00 96.00 109 GLU A O 1
ATOM 865 N N . LYS A 1 110 ? -15.840 -12.254 13.618 1.00 96.50 110 LYS A N 1
ATOM 866 C CA . LYS A 1 110 ? -17.301 -12.120 13.701 1.00 96.50 110 LYS A CA 1
ATOM 867 C C . LYS A 1 110 ? -18.000 -13.310 14.362 1.00 96.50 110 LYS A C 1
ATOM 869 O O . LYS A 1 110 ? -19.222 -13.288 14.472 1.00 96.50 110 LYS A O 1
ATOM 874 N N . GLY A 1 111 ? -17.258 -14.326 14.806 1.00 95.81 111 GLY A N 1
ATOM 875 C CA . GLY A 1 111 ? -17.820 -15.515 15.449 1.00 95.81 111 GLY A CA 1
ATOM 876 C C . GLY A 1 111 ? -18.628 -16.412 14.507 1.00 95.81 111 GLY A C 1
ATOM 877 O O . GLY A 1 111 ? -19.400 -17.243 14.975 1.00 95.81 111 GLY A O 1
ATOM 878 N N . LEU A 1 112 ? -18.461 -16.261 13.187 1.00 96.69 112 LEU A N 1
ATOM 879 C CA . LEU A 1 112 ? -19.105 -17.119 12.184 1.00 96.69 112 LEU A CA 1
ATOM 880 C C . LEU A 1 112 ? -18.483 -18.520 12.153 1.00 96.69 112 LEU A C 1
ATOM 882 O O . LEU A 1 112 ? -19.126 -19.479 11.735 1.00 96.69 112 LEU A O 1
ATOM 886 N N . ILE A 1 113 ? -17.229 -18.629 12.594 1.00 97.06 113 ILE A N 1
ATOM 887 C CA . ILE A 1 113 ? -16.486 -19.880 12.740 1.00 97.06 113 ILE A CA 1
ATOM 888 C C . ILE A 1 113 ? -15.798 -19.919 14.108 1.00 97.06 113 ILE A C 1
ATOM 890 O O . ILE A 1 113 ? -15.290 -18.909 14.593 1.00 97.06 113 ILE A O 1
ATOM 894 N N . SER A 1 114 ? -15.765 -21.094 14.735 1.00 95.75 114 SER A N 1
ATOM 895 C CA . SER A 1 114 ? -15.269 -21.287 16.107 1.00 95.75 114 SER A CA 1
ATOM 896 C C . SER A 1 114 ? -13.750 -21.494 16.173 1.00 95.75 114 SER A C 1
ATOM 898 O O . SER A 1 114 ? -13.273 -22.495 16.702 1.00 95.75 114 SER A O 1
ATOM 900 N N . ILE A 1 115 ? -12.978 -20.558 15.618 1.00 96.56 115 ILE A N 1
ATOM 901 C CA . ILE A 1 115 ? -11.506 -20.559 15.676 1.00 96.56 115 ILE A CA 1
ATOM 902 C C . ILE A 1 115 ? -10.984 -19.200 16.157 1.00 96.56 115 ILE A C 1
ATOM 904 O O . ILE A 1 115 ? -11.705 -18.206 16.145 1.00 96.56 115 ILE A O 1
ATOM 908 N N . SER A 1 116 ? -9.718 -19.128 16.575 1.00 95.81 116 SER A N 1
ATOM 909 C CA . SER A 1 116 ? -9.112 -17.861 16.998 1.00 95.81 116 SER A CA 1
ATOM 910 C C . SER A 1 116 ? -8.812 -16.959 15.796 1.00 95.81 116 SER A C 1
ATOM 912 O O . SER A 1 116 ? -8.166 -17.385 14.847 1.00 95.81 116 SER A O 1
ATOM 914 N N . ALA A 1 117 ? -9.240 -15.693 15.835 1.00 95.62 117 ALA A N 1
ATOM 915 C CA . ALA A 1 117 ? -9.031 -14.747 14.729 1.00 95.62 117 ALA A CA 1
ATOM 916 C C . ALA A 1 117 ? -7.593 -14.207 14.644 1.00 95.62 117 ALA A C 1
ATOM 918 O O . ALA A 1 117 ? -7.076 -13.951 13.557 1.00 95.62 117 ALA A O 1
ATOM 919 N N . ALA A 1 118 ? -6.929 -14.039 15.792 1.00 95.38 118 ALA A N 1
ATOM 920 C CA . ALA A 1 118 ? -5.642 -13.348 15.884 1.00 95.38 118 ALA A CA 1
ATOM 921 C C . ALA A 1 118 ? -4.523 -13.945 14.997 1.00 95.38 118 ALA A C 1
ATOM 923 O O . ALA A 1 118 ? -3.851 -13.165 14.319 1.00 95.38 118 ALA A O 1
ATOM 924 N N . PRO A 1 119 ? -4.322 -15.279 14.914 1.00 96.38 119 PRO A N 1
ATOM 925 C CA . PRO A 1 119 ? -3.311 -15.855 14.023 1.00 96.38 119 PRO A CA 1
ATOM 926 C C . PRO A 1 119 ? -3.574 -15.571 12.541 1.00 96.38 119 PRO A C 1
ATOM 928 O O . PRO A 1 119 ? -2.634 -15.366 11.777 1.00 96.38 119 PRO A O 1
ATOM 931 N N . TRP A 1 120 ? -4.843 -15.522 12.132 1.00 97.00 120 TRP A N 1
ATOM 932 C CA . TRP A 1 120 ? -5.230 -15.262 10.745 1.00 97.00 120 TRP A CA 1
ATOM 933 C C . TRP A 1 120 ? -5.076 -13.788 10.377 1.00 97.00 120 TRP A C 1
ATOM 935 O O . TRP A 1 120 ? -4.582 -13.486 9.294 1.00 97.00 120 TRP A O 1
ATOM 945 N N . TRP A 1 121 ? -5.395 -12.872 11.298 1.00 95.56 121 TRP A N 1
ATOM 946 C CA . TRP A 1 121 ? -5.080 -11.450 11.134 1.00 95.56 121 TRP A CA 1
ATOM 947 C C . TRP A 1 121 ? -3.573 -11.199 11.046 1.00 95.56 121 TRP A C 1
ATOM 949 O O . TRP A 1 121 ? -3.116 -10.402 10.228 1.00 95.56 121 TRP A O 1
ATOM 959 N N . LEU A 1 122 ? -2.778 -11.918 11.842 1.00 95.81 122 LEU A N 1
ATOM 960 C CA . LEU A 1 122 ? -1.325 -11.865 11.730 1.00 95.81 122 LEU A CA 1
ATOM 961 C C . LEU A 1 122 ? -0.846 -12.413 10.380 1.00 95.81 122 LEU A C 1
ATOM 963 O O . LEU A 1 122 ? 0.004 -11.801 9.739 1.00 95.81 122 LEU A O 1
ATOM 967 N N . ALA A 1 123 ? -1.395 -13.537 9.921 1.00 96.75 123 ALA A N 1
ATOM 968 C CA . ALA A 1 123 ? -1.034 -14.123 8.636 1.00 96.75 123 ALA A CA 1
ATOM 969 C C . ALA A 1 123 ? -1.388 -13.204 7.453 1.00 96.75 123 ALA A C 1
ATOM 971 O O . ALA A 1 123 ? -0.566 -13.048 6.547 1.00 96.75 123 ALA A O 1
ATOM 972 N N . SER A 1 124 ? -2.556 -12.547 7.468 1.00 95.81 124 SER A N 1
ATOM 973 C CA . SER A 1 124 ? -2.940 -11.593 6.418 1.00 95.81 124 SER A CA 1
ATOM 974 C C . SER A 1 124 ? -2.026 -10.367 6.431 1.00 95.81 124 SER A C 1
ATOM 976 O O . SER A 1 124 ? -1.556 -9.929 5.378 1.00 95.81 124 SER A O 1
ATOM 978 N N . LEU A 1 125 ? -1.672 -9.865 7.616 1.00 95.19 125 LEU A N 1
ATOM 979 C CA . LEU A 1 125 ? -0.713 -8.776 7.763 1.00 95.19 125 LEU A CA 1
ATOM 980 C C . LEU A 1 125 ? 0.689 -9.165 7.269 1.00 95.19 125 LEU A C 1
ATOM 982 O O . LEU A 1 125 ? 1.313 -8.392 6.543 1.00 95.19 125 LEU A O 1
ATOM 986 N N . CYS A 1 126 ? 1.169 -10.369 7.589 1.00 95.94 126 CYS A N 1
ATOM 987 C CA . CYS A 1 126 ? 2.435 -10.898 7.080 1.00 95.94 126 CYS A CA 1
ATOM 988 C C . CYS A 1 126 ? 2.425 -11.007 5.552 1.00 95.94 126 CYS A C 1
ATOM 990 O O . CYS A 1 126 ? 3.370 -10.550 4.910 1.00 95.94 126 CYS A O 1
ATOM 992 N N . ALA A 1 127 ? 1.350 -11.532 4.956 1.00 96.69 127 ALA A N 1
ATOM 993 C CA . ALA A 1 127 ? 1.198 -11.583 3.503 1.00 96.69 127 ALA A CA 1
ATOM 994 C C . ALA A 1 127 ? 1.233 -10.174 2.886 1.00 96.69 127 ALA A C 1
ATOM 996 O O . ALA A 1 127 ? 1.937 -9.936 1.901 1.00 96.69 127 ALA A O 1
ATOM 997 N N . TRP A 1 128 ? 0.554 -9.202 3.503 1.00 96.00 128 TRP A N 1
ATOM 998 C CA . TRP A 1 128 ? 0.602 -7.818 3.041 1.00 96.00 128 TRP A CA 1
ATOM 999 C C . TRP A 1 128 ? 2.018 -7.231 3.124 1.00 96.00 128 TRP A C 1
ATOM 1001 O O . TRP A 1 128 ? 2.510 -6.706 2.124 1.00 96.00 128 TRP A O 1
ATOM 1011 N N . VAL A 1 129 ? 2.725 -7.395 4.247 1.00 96.81 129 VAL A N 1
ATOM 1012 C CA . VAL A 1 129 ? 4.128 -6.963 4.400 1.00 96.81 129 VAL A CA 1
ATOM 1013 C C . VAL A 1 129 ? 5.025 -7.617 3.346 1.00 96.81 129 VAL A C 1
ATOM 1015 O O . VAL A 1 129 ? 5.795 -6.920 2.684 1.00 96.81 129 VAL A O 1
ATOM 1018 N N . SER A 1 130 ? 4.903 -8.929 3.127 1.00 97.00 130 SER A N 1
ATOM 1019 C CA . SER A 1 130 ? 5.665 -9.643 2.097 1.00 97.00 130 SER A CA 1
ATOM 1020 C C . SER A 1 130 ? 5.420 -9.069 0.701 1.00 97.00 130 SER A C 1
ATOM 1022 O O . SER A 1 130 ? 6.381 -8.836 -0.034 1.00 97.00 130 SER A O 1
ATOM 1024 N N . SER A 1 131 ? 4.165 -8.774 0.345 1.00 97.00 131 SER A N 1
ATOM 1025 C CA . SER A 1 131 ? 3.826 -8.164 -0.948 1.00 97.00 131 SER A CA 1
ATOM 1026 C C . SER A 1 131 ? 4.491 -6.792 -1.128 1.00 97.00 131 SER A C 1
ATOM 1028 O O . SER A 1 131 ? 5.041 -6.499 -2.191 1.00 97.00 131 SER A O 1
ATOM 1030 N N . LEU A 1 132 ? 4.522 -5.974 -0.068 1.00 97.56 132 LEU A N 1
ATOM 1031 C CA . LEU A 1 132 ? 5.131 -4.644 -0.078 1.00 97.56 132 LEU A CA 1
ATOM 1032 C C . LEU A 1 132 ? 6.649 -4.730 -0.250 1.00 97.56 132 LEU A C 1
ATOM 1034 O O . LEU A 1 132 ? 7.216 -3.982 -1.046 1.00 97.56 132 LEU A O 1
ATOM 1038 N N . LEU A 1 133 ? 7.307 -5.667 0.438 1.00 97.75 133 LEU A N 1
ATOM 1039 C CA . LEU A 1 133 ? 8.747 -5.888 0.296 1.00 97.75 133 LEU A CA 1
ATOM 1040 C C . LEU A 1 133 ? 9.108 -6.358 -1.118 1.00 97.75 133 LEU A C 1
ATOM 1042 O O . LEU A 1 133 ? 10.014 -5.794 -1.733 1.00 97.75 133 LEU A O 1
ATOM 1046 N N . ILE A 1 134 ? 8.364 -7.323 -1.673 1.00 98.00 134 ILE A N 1
ATOM 1047 C CA . ILE A 1 134 ? 8.548 -7.781 -3.060 1.00 98.00 134 ILE A CA 1
ATOM 1048 C C . ILE A 1 134 ? 8.395 -6.605 -4.033 1.00 98.00 134 ILE A C 1
ATOM 1050 O O . ILE A 1 134 ? 9.229 -6.420 -4.923 1.00 98.00 134 ILE A O 1
ATOM 1054 N N . ASN A 1 135 ? 7.363 -5.777 -3.850 1.00 97.44 135 ASN A N 1
ATOM 1055 C CA . ASN A 1 135 ? 7.121 -4.615 -4.699 1.00 97.44 135 ASN A CA 1
ATOM 1056 C C . ASN A 1 135 ? 8.247 -3.576 -4.595 1.00 97.44 135 ASN A C 1
ATOM 1058 O O . ASN A 1 135 ? 8.664 -3.048 -5.623 1.00 97.44 135 ASN A O 1
ATOM 1062 N N . LEU A 1 136 ? 8.778 -3.300 -3.399 1.00 98.12 136 LEU A N 1
ATOM 1063 C CA . LEU A 1 136 ? 9.895 -2.366 -3.213 1.00 98.12 136 LEU A CA 1
ATOM 1064 C C . LEU A 1 136 ? 11.165 -2.843 -3.920 1.00 98.12 136 LEU A C 1
ATOM 1066 O O . LEU A 1 136 ? 11.760 -2.077 -4.678 1.00 98.12 136 LEU A O 1
ATOM 1070 N N . VAL A 1 137 ? 11.537 -4.115 -3.754 1.00 97.81 137 VAL A N 1
ATOM 1071 C CA . VAL A 1 137 ? 12.691 -4.699 -4.459 1.00 97.81 137 VAL A CA 1
ATOM 1072 C C . VAL A 1 137 ? 12.470 -4.659 -5.977 1.00 97.81 137 VAL A C 1
ATOM 1074 O O . VAL A 1 137 ? 13.364 -4.294 -6.742 1.00 97.81 137 VAL A O 1
ATOM 1077 N N . SER A 1 138 ? 11.248 -4.956 -6.422 1.00 97.25 138 SER A N 1
ATOM 1078 C CA . SER A 1 138 ? 10.849 -4.877 -7.825 1.00 97.25 138 SER A CA 1
ATOM 1079 C C . SER A 1 138 ? 10.967 -3.450 -8.390 1.00 97.25 138 SER A C 1
ATOM 1081 O O . SER A 1 138 ? 11.494 -3.282 -9.492 1.00 97.25 138 SER A O 1
ATOM 1083 N N . ILE A 1 139 ? 10.552 -2.420 -7.643 1.00 97.50 139 ILE A N 1
ATOM 1084 C CA . ILE A 1 139 ? 10.711 -1.001 -8.012 1.00 97.50 139 ILE A CA 1
ATOM 1085 C C . ILE A 1 139 ? 12.193 -0.635 -8.117 1.00 97.50 139 ILE A C 1
ATOM 1087 O O . ILE A 1 139 ? 12.616 -0.082 -9.133 1.00 97.50 139 ILE A O 1
ATOM 1091 N N . MET A 1 140 ? 12.999 -0.989 -7.110 1.00 97.06 140 MET A N 1
ATOM 1092 C CA . MET A 1 140 ? 14.440 -0.721 -7.107 1.00 97.06 140 MET A CA 1
ATOM 1093 C C . MET A 1 140 ? 15.118 -1.320 -8.341 1.00 97.06 140 MET A C 1
ATOM 1095 O O . MET A 1 140 ? 15.881 -0.637 -9.022 1.00 97.06 140 MET A O 1
ATOM 1099 N N . TRP A 1 141 ? 14.781 -2.561 -8.693 1.00 97.19 141 TRP A N 1
ATOM 1100 C CA . TRP A 1 141 ? 15.305 -3.204 -9.894 1.00 97.19 141 TRP A CA 1
ATOM 1101 C C . TRP A 1 141 ? 14.929 -2.462 -11.185 1.00 97.19 141 TRP A C 1
ATOM 1103 O O . TRP A 1 141 ? 15.788 -2.256 -12.047 1.00 97.19 141 TRP A O 1
ATOM 1113 N N . ARG A 1 142 ? 13.670 -2.019 -11.332 1.00 96.19 142 ARG A N 1
ATOM 1114 C CA . ARG A 1 142 ? 13.247 -1.237 -12.509 1.00 96.19 142 ARG A CA 1
ATOM 1115 C C . ARG A 1 142 ? 13.997 0.086 -12.603 1.00 96.19 142 ARG A C 1
ATOM 1117 O O . ARG A 1 142 ? 14.473 0.422 -13.683 1.00 96.19 142 ARG A O 1
ATOM 1124 N N . VAL A 1 143 ? 14.169 0.794 -11.487 1.00 95.75 143 VAL A N 1
ATOM 1125 C CA . VAL A 1 143 ? 14.936 2.049 -11.439 1.00 95.75 143 VAL A CA 1
ATOM 1126 C C . VAL A 1 143 ? 16.396 1.820 -11.835 1.00 95.75 143 VAL A C 1
ATOM 1128 O O . VAL A 1 143 ? 16.910 2.539 -12.691 1.00 95.75 143 VAL A O 1
ATOM 1131 N N . LEU A 1 144 ? 17.050 0.786 -11.294 1.00 95.00 144 LEU A N 1
ATOM 1132 C CA . LEU A 1 144 ? 18.427 0.437 -11.662 1.00 95.00 144 LEU A CA 1
ATOM 1133 C C . LEU A 1 144 ? 18.559 0.156 -13.163 1.00 95.00 144 LEU A C 1
ATOM 1135 O O . LEU A 1 144 ? 19.489 0.646 -13.806 1.00 95.00 144 LEU A O 1
ATOM 1139 N N . LYS A 1 145 ? 17.607 -0.576 -13.750 1.00 93.25 145 LYS A N 1
ATOM 1140 C CA . LYS A 1 145 ? 17.604 -0.836 -15.194 1.00 93.25 145 LYS A CA 1
ATOM 1141 C C . LYS A 1 145 ? 17.325 0.401 -16.034 1.00 93.25 145 LYS A C 1
ATOM 1143 O O . LYS A 1 145 ? 17.979 0.565 -17.058 1.00 93.25 145 LYS A O 1
ATOM 1148 N N . LEU A 1 146 ? 16.425 1.283 -15.602 1.00 92.31 146 LEU A N 1
ATOM 1149 C CA . LEU A 1 146 ? 16.178 2.561 -16.275 1.00 92.31 146 LEU A CA 1
ATOM 1150 C C . LEU A 1 146 ? 17.447 3.423 -16.305 1.00 92.31 146 LEU A C 1
ATOM 1152 O O . LEU A 1 146 ? 17.804 3.958 -17.354 1.00 92.31 146 LEU A O 1
ATOM 1156 N N . ILE A 1 147 ? 18.161 3.523 -15.180 1.00 92.12 147 ILE A N 1
ATOM 1157 C CA . ILE A 1 147 ? 19.417 4.282 -15.084 1.00 92.12 147 ILE A CA 1
ATOM 1158 C C . ILE A 1 147 ? 20.504 3.647 -15.962 1.00 92.12 147 ILE A C 1
ATOM 1160 O O . ILE A 1 147 ? 21.188 4.355 -16.702 1.00 92.12 147 ILE A O 1
ATOM 1164 N N . LYS A 1 148 ? 20.639 2.314 -15.929 1.00 91.19 148 LYS A N 1
ATOM 1165 C CA . LYS A 1 148 ? 21.621 1.591 -16.748 1.00 91.19 148 LYS A CA 1
ATOM 1166 C C . LYS A 1 148 ? 21.349 1.753 -18.244 1.00 91.19 148 LYS A C 1
ATOM 1168 O O . LYS A 1 148 ? 22.289 2.018 -18.985 1.00 91.19 148 LYS A O 1
ATOM 1173 N N . ALA A 1 149 ? 20.091 1.652 -18.672 1.00 87.94 149 ALA A N 1
ATOM 1174 C CA . ALA A 1 149 ? 19.701 1.854 -20.067 1.00 87.94 149 ALA A CA 1
ATOM 1175 C C . ALA A 1 149 ? 20.069 3.265 -20.548 1.00 87.94 149 ALA A C 1
ATOM 1177 O O . ALA A 1 149 ? 20.723 3.412 -21.575 1.00 87.94 149 ALA A O 1
ATOM 1178 N N . ARG A 1 150 ? 19.770 4.298 -19.747 1.00 86.81 150 ARG A N 1
ATOM 1179 C CA . ARG A 1 150 ? 20.143 5.684 -20.067 1.00 86.81 150 ARG A CA 1
ATOM 1180 C C . ARG A 1 150 ? 21.658 5.889 -20.172 1.00 86.81 150 ARG A C 1
ATOM 1182 O O . ARG A 1 150 ? 22.110 6.664 -21.012 1.00 86.81 150 ARG A O 1
ATOM 1189 N N . SER A 1 151 ? 22.428 5.218 -19.315 1.00 86.38 151 SER A N 1
ATOM 1190 C CA . SER A 1 151 ? 23.894 5.274 -19.336 1.00 86.38 151 SER A CA 1
ATOM 1191 C C . SER A 1 151 ? 24.480 4.574 -20.571 1.00 86.38 151 SER A C 1
ATOM 1193 O O . SER A 1 151 ? 25.360 5.125 -21.224 1.00 86.38 151 SER A O 1
ATOM 1195 N N . GLN A 1 152 ? 23.959 3.396 -20.938 1.00 83.25 152 GLN A N 1
ATOM 1196 C CA . GLN A 1 152 ? 24.480 2.587 -22.049 1.00 83.25 152 GLN A CA 1
ATOM 1197 C C . GLN A 1 152 ? 24.032 3.061 -23.437 1.00 83.25 152 GLN A C 1
ATOM 1199 O O . GLN A 1 152 ? 24.820 3.019 -24.377 1.00 83.25 152 GLN A O 1
ATOM 1204 N N . GLU A 1 153 ? 22.787 3.512 -23.589 1.00 74.62 153 GLU A N 1
ATOM 1205 C CA . GLU A 1 153 ? 22.257 3.971 -24.883 1.00 74.62 153 GLU A CA 1
ATOM 1206 C C . GLU A 1 153 ? 22.672 5.418 -25.210 1.00 74.62 153 GLU A C 1
ATOM 1208 O O . GLU A 1 153 ? 22.504 5.875 -26.342 1.00 74.62 153 GLU A O 1
ATOM 1213 N N . GLY A 1 154 ? 23.259 6.127 -24.238 1.00 66.00 154 GLY A N 1
ATOM 1214 C CA . GLY A 1 154 ? 23.601 7.543 -24.325 1.00 66.00 154 GLY A CA 1
ATOM 1215 C C . GLY A 1 154 ? 22.361 8.441 -24.232 1.00 66.00 154 GLY A C 1
ATOM 1216 O O . GLY A 1 154 ? 21.293 8.130 -24.761 1.00 66.00 154 GLY A O 1
ATOM 1217 N N . SER A 1 155 ? 22.492 9.610 -23.589 1.00 62.84 155 SER A N 1
ATOM 1218 C CA . SER A 1 155 ? 21.354 10.516 -23.328 1.00 62.84 155 SER A CA 1
ATOM 1219 C C . SER A 1 155 ? 20.618 11.015 -24.587 1.00 62.84 155 SER A C 1
ATOM 1221 O O . SER A 1 155 ? 19.541 11.586 -24.439 1.00 62.84 155 SER A O 1
ATOM 1223 N N . ASN A 1 156 ? 21.176 10.821 -25.789 1.00 63.56 156 ASN A N 1
ATOM 1224 C CA . ASN A 1 156 ? 20.572 11.229 -27.062 1.00 63.56 156 ASN A CA 1
ATOM 1225 C C . ASN A 1 156 ? 19.619 10.193 -27.678 1.00 63.56 156 ASN A C 1
ATOM 1227 O O . ASN A 1 156 ? 18.803 10.576 -28.511 1.00 63.56 156 ASN A O 1
ATOM 1231 N N . ARG A 1 157 ? 19.715 8.900 -27.329 1.00 70.19 157 ARG A N 1
ATOM 1232 C CA . ARG A 1 157 ? 18.866 7.851 -27.936 1.00 70.19 157 ARG A CA 1
ATOM 1233 C C . ARG A 1 157 ? 17.586 7.584 -27.151 1.00 70.19 157 ARG A C 1
ATOM 1235 O O . ARG A 1 157 ? 16.566 7.244 -27.742 1.00 70.19 157 ARG A O 1
ATOM 1242 N N . MET A 1 158 ? 17.630 7.757 -25.833 1.00 78.94 158 MET A N 1
ATOM 1243 C CA . MET A 1 158 ? 16.460 7.601 -24.976 1.00 78.94 158 MET A CA 1
ATOM 1244 C C . MET A 1 158 ? 15.697 8.922 -24.886 1.00 78.94 158 MET A C 1
ATOM 1246 O O . MET A 1 158 ? 16.276 9.926 -24.473 1.00 78.94 158 MET A O 1
ATOM 1250 N N . ASP A 1 159 ? 14.400 8.915 -25.211 1.00 86.44 159 ASP A N 1
ATOM 1251 C CA . ASP A 1 159 ? 13.548 10.100 -25.065 1.00 86.44 159 ASP A CA 1
ATOM 1252 C C . ASP A 1 159 ? 13.602 10.623 -23.611 1.00 86.44 159 ASP A C 1
ATOM 1254 O O . ASP A 1 159 ? 13.144 9.938 -22.682 1.00 86.44 159 ASP A O 1
ATOM 1258 N N . PRO A 1 160 ? 14.134 11.842 -23.379 1.00 86.56 160 PRO A N 1
ATOM 1259 C CA . PRO A 1 160 ? 14.240 12.416 -22.044 1.00 86.56 160 PRO A CA 1
ATOM 1260 C C . PRO A 1 160 ? 12.888 12.565 -21.343 1.00 86.56 160 PRO A C 1
ATOM 1262 O O . PRO A 1 160 ? 12.833 12.500 -20.111 1.00 86.56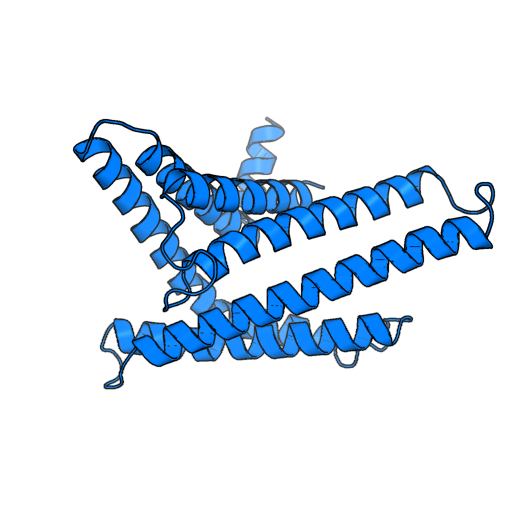 160 PRO A O 1
ATOM 1265 N N . LYS A 1 161 ? 11.798 12.773 -22.098 1.00 89.88 161 LYS A N 1
ATOM 1266 C CA . LYS A 1 161 ? 10.447 12.871 -21.532 1.00 89.88 161 LYS A CA 1
ATOM 1267 C C . LYS A 1 161 ? 9.995 11.511 -21.020 1.00 89.88 161 LYS A C 1
ATOM 1269 O O . LYS A 1 161 ? 9.632 11.414 -19.851 1.00 89.88 161 LYS A O 1
ATOM 1274 N N . LEU A 1 162 ? 10.097 10.464 -21.840 1.00 89.94 162 LEU A N 1
ATOM 1275 C CA . LEU A 1 162 ? 9.767 9.096 -21.437 1.00 89.94 162 LEU A CA 1
ATOM 1276 C C . LEU A 1 162 ? 10.579 8.635 -20.217 1.00 89.94 162 LEU A C 1
ATOM 1278 O O . LEU A 1 162 ? 10.008 8.088 -19.274 1.00 89.94 162 LEU A O 1
ATOM 1282 N N . PHE A 1 163 ? 11.888 8.910 -20.185 1.00 90.69 163 PHE A N 1
ATOM 1283 C CA . PHE A 1 163 ? 12.732 8.584 -19.031 1.00 90.69 163 PHE A CA 1
ATOM 1284 C C . PHE A 1 163 ? 12.240 9.270 -17.748 1.00 90.69 163 PHE A C 1
ATOM 1286 O O . PHE A 1 163 ? 12.075 8.614 -16.718 1.00 90.69 163 PHE A O 1
ATOM 1293 N N . LYS A 1 164 ? 11.968 10.583 -17.805 1.00 92.19 164 LYS A N 1
ATOM 1294 C CA . LYS A 1 164 ? 11.452 11.343 -16.655 1.00 92.19 164 LYS A CA 1
ATOM 1295 C C . LYS A 1 164 ? 10.084 10.834 -16.204 1.00 92.19 164 LYS A C 1
ATOM 1297 O O . LYS A 1 164 ? 9.862 10.720 -15.001 1.00 92.19 164 LYS A O 1
ATOM 1302 N N . THR A 1 165 ? 9.192 10.505 -17.137 1.00 93.25 165 THR A N 1
ATOM 1303 C CA . THR A 1 165 ? 7.872 9.936 -16.831 1.00 93.25 165 THR A CA 1
ATOM 1304 C C . THR A 1 165 ? 8.008 8.591 -16.125 1.00 93.25 165 THR A C 1
ATOM 1306 O O . THR A 1 165 ? 7.429 8.414 -15.057 1.00 93.25 165 THR A O 1
ATOM 1309 N N . ASN A 1 166 ? 8.825 7.673 -16.649 1.00 93.06 166 ASN A N 1
ATOM 1310 C CA . ASN A 1 166 ? 9.041 6.362 -16.033 1.00 93.06 166 ASN A CA 1
ATOM 1311 C C . ASN A 1 166 ? 9.653 6.488 -14.634 1.00 93.06 166 ASN A C 1
ATOM 1313 O O . ASN A 1 166 ? 9.178 5.856 -13.693 1.00 93.06 166 ASN A O 1
ATOM 1317 N N . LEU A 1 167 ? 10.653 7.359 -14.468 1.00 94.44 167 LEU A N 1
ATOM 1318 C CA . LEU A 1 167 ? 11.263 7.608 -13.165 1.00 94.44 167 LEU A CA 1
ATOM 1319 C C . LEU A 1 167 ? 10.263 8.216 -12.171 1.00 94.44 167 LEU A C 1
ATOM 1321 O O . LEU A 1 167 ? 10.227 7.806 -11.014 1.00 94.44 167 LEU A O 1
ATOM 1325 N N . LYS A 1 16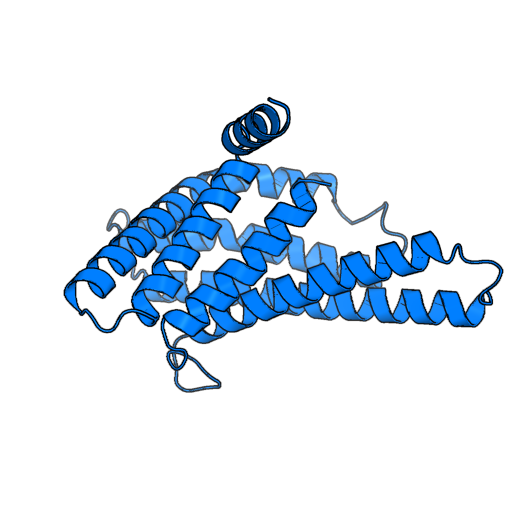8 ? 9.416 9.152 -12.619 1.00 94.81 168 LYS A N 1
ATOM 1326 C CA . LYS A 1 168 ? 8.337 9.724 -11.802 1.00 94.81 168 LYS A CA 1
ATOM 1327 C C . LYS A 1 168 ? 7.339 8.647 -11.371 1.00 94.81 168 LYS A C 1
ATOM 1329 O O . LYS A 1 168 ? 6.957 8.615 -10.205 1.00 94.81 168 LYS A O 1
ATOM 1334 N N . THR A 1 169 ? 6.944 7.753 -12.276 1.00 94.88 169 THR A N 1
ATOM 1335 C CA . THR A 1 169 ? 6.049 6.629 -11.965 1.00 94.88 169 THR A CA 1
ATOM 1336 C C . THR A 1 169 ? 6.656 5.707 -10.912 1.00 94.88 169 THR A C 1
ATOM 1338 O O . THR A 1 169 ? 5.988 5.383 -9.930 1.00 94.88 169 THR A O 1
ATOM 1341 N N . GLU A 1 170 ? 7.930 5.335 -11.056 1.00 96.12 170 GLU A N 1
ATOM 1342 C CA . GLU A 1 170 ? 8.607 4.496 -10.064 1.00 96.12 170 GLU A CA 1
ATOM 1343 C C . GLU A 1 170 ? 8.799 5.205 -8.721 1.00 96.12 170 GLU A C 1
ATOM 1345 O O . GLU A 1 170 ? 8.611 4.580 -7.681 1.00 96.12 170 GLU A O 1
ATOM 1350 N N . ALA A 1 171 ? 9.072 6.513 -8.713 1.00 96.12 171 ALA A N 1
ATOM 1351 C CA . ALA A 1 171 ? 9.128 7.296 -7.480 1.00 96.12 171 ALA A CA 1
ATOM 1352 C C . ALA A 1 171 ? 7.771 7.302 -6.756 1.00 96.12 171 ALA A C 1
ATOM 1354 O O . ALA A 1 171 ? 7.707 7.053 -5.554 1.00 96.12 171 ALA A O 1
ATOM 1355 N N . LEU A 1 172 ? 6.665 7.507 -7.480 1.00 96.50 172 LEU A N 1
ATOM 1356 C CA . LEU A 1 172 ? 5.320 7.424 -6.901 1.00 96.50 172 LEU A CA 1
ATOM 1357 C C . LEU A 1 172 ? 5.006 6.012 -6.386 1.00 96.50 172 LEU A C 1
ATOM 1359 O O . LEU A 1 172 ? 4.401 5.862 -5.328 1.00 96.50 172 LEU A O 1
ATOM 1363 N N . ASN A 1 173 ? 5.395 4.960 -7.112 1.00 96.44 173 ASN A N 1
ATOM 1364 C CA . ASN A 1 173 ? 5.264 3.577 -6.639 1.00 96.44 173 ASN A CA 1
ATOM 1365 C C . ASN A 1 173 ? 6.073 3.339 -5.360 1.00 96.44 173 ASN A C 1
ATOM 1367 O O . ASN A 1 173 ? 5.575 2.685 -4.443 1.00 96.44 173 ASN A O 1
ATOM 1371 N N . PHE A 1 174 ? 7.286 3.883 -5.286 1.00 97.62 174 PHE A N 1
ATOM 1372 C CA . PHE A 1 174 ? 8.160 3.765 -4.127 1.00 97.62 174 PHE A CA 1
ATOM 1373 C C . PHE A 1 174 ? 7.539 4.423 -2.896 1.00 97.62 174 PHE A C 1
ATOM 1375 O O . PHE A 1 174 ? 7.343 3.748 -1.889 1.00 97.62 174 PHE A O 1
ATOM 1382 N N . PHE A 1 175 ? 7.147 5.698 -2.989 1.00 97.38 175 PHE A N 1
ATOM 1383 C CA . PHE A 1 175 ? 6.533 6.410 -1.865 1.00 97.38 175 PHE A CA 1
ATOM 1384 C C . PHE A 1 175 ? 5.229 5.753 -1.406 1.00 97.38 175 PHE A C 1
ATOM 1386 O O . PHE A 1 175 ? 5.033 5.584 -0.206 1.00 97.38 175 PHE A O 1
ATOM 1393 N N . GLU A 1 176 ? 4.376 5.300 -2.331 1.00 97.25 176 GLU A N 1
ATOM 1394 C CA . GLU A 1 176 ? 3.156 4.570 -1.968 1.00 97.25 176 GLU A CA 1
ATOM 1395 C C . GLU A 1 176 ? 3.469 3.289 -1.176 1.00 97.25 176 GLU A C 1
ATOM 1397 O O . GLU A 1 176 ? 2.866 3.056 -0.126 1.00 97.25 176 GLU A O 1
ATOM 1402 N N . ASN A 1 177 ? 4.424 2.471 -1.638 1.00 97.69 177 ASN A N 1
ATOM 1403 C CA . ASN A 1 177 ? 4.776 1.217 -0.965 1.00 97.69 177 ASN A CA 1
ATOM 1404 C C . ASN A 1 177 ? 5.501 1.449 0.366 1.00 97.69 177 ASN A C 1
ATOM 1406 O O . ASN A 1 177 ? 5.206 0.745 1.326 1.00 97.69 177 ASN A O 1
ATOM 1410 N N . VAL A 1 178 ? 6.390 2.444 0.463 1.00 97.81 178 VAL A N 1
ATOM 1411 C CA . VAL A 1 178 ? 7.059 2.803 1.726 1.00 97.81 178 VAL A CA 1
ATOM 1412 C C . VAL A 1 178 ? 6.047 3.304 2.753 1.00 97.81 178 VAL A C 1
ATOM 1414 O O . VAL A 1 178 ? 6.083 2.863 3.900 1.00 97.81 178 VAL A O 1
ATOM 1417 N N . SER A 1 179 ? 5.103 4.166 2.360 1.00 97.69 179 SER A N 1
ATOM 1418 C CA . SER A 1 179 ? 4.042 4.613 3.267 1.00 97.69 179 SER A CA 1
ATOM 1419 C C . SER A 1 179 ? 3.170 3.450 3.745 1.00 97.69 179 SER A C 1
ATOM 1421 O O . SER A 1 179 ? 2.873 3.353 4.936 1.00 97.69 179 SER A O 1
ATOM 1423 N N . ASN A 1 180 ? 2.804 2.535 2.842 1.00 97.69 180 ASN A N 1
ATOM 1424 C CA . ASN A 1 180 ? 2.066 1.325 3.202 1.00 97.69 180 ASN A CA 1
ATOM 1425 C C . ASN A 1 180 ? 2.864 0.409 4.137 1.00 97.69 180 ASN A C 1
ATOM 1427 O O . ASN A 1 180 ? 2.296 -0.096 5.099 1.00 97.69 180 ASN A O 1
ATOM 1431 N N . LEU A 1 181 ? 4.167 0.239 3.904 1.00 97.12 181 LEU A N 1
ATOM 1432 C CA . LEU A 1 181 ? 5.035 -0.574 4.755 1.00 97.12 181 LEU A CA 1
ATOM 1433 C C . LEU A 1 181 ? 5.175 0.033 6.153 1.00 97.12 181 LEU A C 1
ATOM 1435 O O . LEU A 1 181 ? 5.107 -0.693 7.140 1.00 97.12 181 LEU A O 1
ATOM 1439 N N . GLY A 1 182 ? 5.290 1.361 6.244 1.00 96.44 182 GLY A N 1
ATOM 1440 C CA . GLY A 1 182 ? 5.267 2.092 7.511 1.00 96.44 182 GLY A CA 1
ATOM 1441 C C . GLY A 1 182 ? 4.032 1.760 8.351 1.00 96.44 182 GLY A C 1
ATOM 1442 O O . GLY A 1 182 ? 4.158 1.440 9.532 1.00 96.44 182 GLY A O 1
ATOM 1443 N N . MET A 1 183 ? 2.848 1.758 7.734 1.00 95.94 183 MET A N 1
ATOM 1444 C CA . MET A 1 183 ? 1.607 1.366 8.414 1.00 95.94 183 MET A CA 1
ATOM 1445 C C . MET A 1 183 ? 1.558 -0.129 8.739 1.00 95.94 183 MET A C 1
ATOM 1447 O O . MET A 1 183 ? 1.179 -0.497 9.845 1.00 95.94 183 MET A O 1
ATOM 1451 N N . ALA A 1 184 ? 1.962 -0.989 7.805 1.00 95.31 184 ALA A N 1
ATOM 1452 C CA . ALA A 1 184 ? 1.916 -2.433 8.002 1.00 95.31 184 ALA A CA 1
ATOM 1453 C C . ALA A 1 184 ? 2.802 -2.871 9.180 1.00 95.31 184 ALA A C 1
ATOM 1455 O O . ALA A 1 184 ? 2.361 -3.638 10.029 1.00 95.31 184 ALA A O 1
ATOM 1456 N N . VAL A 1 185 ? 4.014 -2.315 9.293 1.00 94.25 185 VAL A N 1
ATOM 1457 C CA . VAL A 1 185 ? 4.907 -2.571 10.434 1.00 94.25 185 VAL A CA 1
ATOM 1458 C C . VAL A 1 185 ? 4.332 -2.009 11.732 1.00 94.25 185 VAL A C 1
ATOM 1460 O O . VAL A 1 185 ? 4.470 -2.639 12.772 1.00 94.25 185 VAL A O 1
ATOM 1463 N N . HIS A 1 186 ? 3.643 -0.865 11.696 1.00 94.69 186 HIS A N 1
ATOM 1464 C CA . HIS A 1 186 ? 2.970 -0.343 12.885 1.00 94.69 186 HIS A CA 1
ATOM 1465 C C . HIS A 1 186 ? 1.894 -1.300 13.422 1.00 94.69 186 HIS A C 1
ATOM 1467 O O . HIS A 1 186 ? 1.743 -1.398 14.637 1.00 94.69 186 HIS A O 1
ATOM 1473 N N . TRP A 1 187 ? 1.185 -2.023 12.553 1.00 93.38 187 TRP A N 1
ATOM 1474 C CA . TRP A 1 187 ? 0.147 -2.977 12.960 1.00 93.38 187 TRP A CA 1
ATOM 1475 C C . TRP A 1 187 ? 0.668 -4.376 13.308 1.00 93.38 187 TRP A C 1
ATOM 1477 O O . TRP A 1 187 ? -0.114 -5.205 13.770 1.00 93.38 187 TRP A O 1
ATOM 1487 N N . LEU A 1 188 ? 1.960 -4.662 13.105 1.00 91.94 188 LEU A N 1
ATOM 1488 C CA . LEU A 1 188 ? 2.527 -5.953 13.494 1.00 91.94 188 LEU A CA 1
ATOM 1489 C C . LEU A 1 188 ? 2.535 -6.093 15.026 1.00 91.94 188 LEU A C 1
ATOM 1491 O O . LEU A 1 188 ? 2.831 -5.126 15.732 1.00 91.94 188 LEU A O 1
ATOM 1495 N N . PRO A 1 189 ? 2.255 -7.292 15.563 1.00 86.81 189 PRO A N 1
ATOM 1496 C CA . PRO A 1 189 ? 2.439 -7.559 16.980 1.00 86.81 189 PRO A CA 1
ATOM 1497 C C . PRO A 1 189 ? 3.934 -7.616 17.327 1.00 86.81 189 PRO A C 1
ATOM 1499 O O . PRO A 1 189 ? 4.769 -7.974 16.496 1.00 86.81 189 PRO A O 1
ATOM 1502 N N . GLY A 1 190 ? 4.267 -7.304 18.580 1.00 82.00 190 GLY A N 1
ATOM 1503 C CA . GLY A 1 190 ? 5.634 -7.363 19.101 1.00 82.00 190 GLY A CA 1
ATOM 1504 C C . GLY A 1 190 ? 6.199 -5.998 19.488 1.00 82.00 190 GLY A C 1
ATOM 1505 O O . GLY A 1 190 ? 5.484 -5.002 19.558 1.00 82.00 190 GLY A O 1
ATOM 1506 N N . GLN A 1 191 ? 7.499 -5.970 19.780 1.00 76.31 191 GLN A N 1
ATOM 1507 C CA . GLN A 1 191 ? 8.225 -4.761 20.205 1.00 76.31 191 GLN A CA 1
ATOM 1508 C C . GLN A 1 191 ? 9.377 -4.390 19.259 1.00 76.31 191 GLN A C 1
ATOM 1510 O O . GLN A 1 191 ? 10.164 -3.486 19.548 1.00 76.31 191 GLN A O 1
ATOM 1515 N N . GLN A 1 192 ? 9.502 -5.096 18.138 1.00 79.12 192 GLN A N 1
ATOM 1516 C CA . GLN A 1 192 ? 10.505 -4.836 17.118 1.00 79.12 192 GLN A CA 1
ATOM 1517 C C . GLN A 1 192 ? 10.128 -3.588 16.301 1.00 79.12 192 GLN A C 1
ATOM 1519 O O . GLN A 1 192 ? 8.954 -3.261 16.139 1.00 79.12 192 GLN A O 1
ATOM 1524 N N . LEU A 1 193 ? 11.130 -2.889 15.760 1.00 88.06 193 LEU A N 1
ATOM 1525 C CA . LEU A 1 193 ? 10.941 -1.699 14.918 1.00 88.06 193 LEU A CA 1
ATOM 1526 C C . LEU A 1 193 ? 10.012 -0.647 15.574 1.00 88.06 193 LEU A C 1
ATOM 1528 O O . LEU A 1 193 ? 10.307 -0.145 16.661 1.00 88.06 193 LEU A O 1
ATOM 1532 N N . TRP A 1 194 ? 8.915 -0.285 14.903 1.00 90.88 194 TRP A N 1
ATOM 1533 C CA . TRP A 1 194 ? 7.912 0.680 15.365 1.00 90.88 194 TRP A CA 1
ATOM 1534 C C . TRP A 1 194 ? 6.511 0.065 15.524 1.00 90.88 194 TRP A C 1
ATOM 1536 O O . TRP A 1 194 ? 5.514 0.793 15.482 1.00 90.88 194 TRP A O 1
ATOM 1546 N N . CYS A 1 195 ? 6.431 -1.254 15.738 1.00 90.38 195 CYS A N 1
ATOM 1547 C CA . CYS A 1 195 ? 5.189 -1.961 16.067 1.00 90.38 195 CYS A CA 1
ATOM 1548 C C . CYS A 1 195 ? 4.447 -1.245 17.206 1.00 90.38 195 CYS A C 1
ATOM 1550 O O . CYS A 1 195 ? 5.002 -1.047 18.286 1.00 90.38 195 CYS A O 1
ATOM 1552 N N . GLY A 1 196 ? 3.229 -0.768 16.945 1.00 90.31 196 GLY A N 1
ATOM 1553 C CA . GLY A 1 196 ? 2.413 -0.016 17.903 1.00 90.31 196 GLY A CA 1
ATOM 1554 C C . GLY A 1 196 ? 2.946 1.366 18.317 1.00 90.31 196 GLY A C 1
ATOM 1555 O O . GLY A 1 196 ? 2.300 2.033 19.116 1.00 90.31 196 GLY A O 1
ATOM 1556 N N . ARG A 1 197 ? 4.092 1.833 17.793 1.00 91.69 197 ARG A N 1
ATOM 1557 C CA . ARG A 1 197 ? 4.763 3.064 18.271 1.00 91.69 197 ARG A CA 1
ATOM 1558 C C . ARG A 1 197 ? 4.374 4.345 17.535 1.00 91.69 197 ARG A C 1
ATOM 1560 O O . ARG A 1 197 ? 4.639 5.434 18.037 1.00 91.69 197 ARG A O 1
ATOM 1567 N N . LEU A 1 198 ? 3.798 4.242 16.338 1.00 93.62 198 LEU A N 1
ATOM 1568 C CA . LEU A 1 198 ? 3.339 5.418 15.596 1.00 93.62 198 LEU A CA 1
ATOM 1569 C C . LEU A 1 198 ? 2.058 5.962 16.225 1.00 93.62 198 LEU A C 1
ATOM 1571 O O . LEU A 1 198 ? 1.135 5.206 16.521 1.00 93.62 198 LEU A O 1
ATOM 1575 N N . ASN A 1 199 ? 1.989 7.280 16.392 1.00 94.62 199 ASN A N 1
ATOM 1576 C CA . ASN A 1 199 ? 0.755 7.920 16.828 1.00 94.62 199 ASN A CA 1
ATOM 1577 C C . ASN A 1 199 ? -0.297 7.912 15.691 1.00 94.62 199 ASN A C 1
ATOM 1579 O O . ASN A 1 199 ? 0.063 7.785 14.512 1.00 94.62 199 ASN A O 1
ATOM 1583 N N . PRO A 1 200 ? -1.593 8.088 16.011 1.00 95.12 200 PRO A N 1
ATOM 1584 C CA . PRO A 1 200 ? -2.660 8.075 15.011 1.00 95.12 200 PRO A CA 1
ATOM 1585 C C . PRO A 1 200 ? -2.463 9.089 13.877 1.00 95.12 200 PRO A C 1
ATOM 1587 O O . PRO A 1 200 ? -2.729 8.767 12.721 1.00 95.12 200 PRO A O 1
ATOM 1590 N N . ALA A 1 201 ? -1.926 10.281 14.169 1.00 96.62 201 ALA A N 1
ATOM 1591 C CA . ALA A 1 201 ? -1.664 11.291 13.146 1.00 96.62 201 ALA A CA 1
ATOM 1592 C C . ALA A 1 201 ? -0.628 10.799 12.124 1.00 96.62 201 ALA A C 1
ATOM 1594 O O . ALA A 1 201 ? -0.844 10.898 10.920 1.00 96.62 201 ALA A O 1
ATOM 1595 N N . THR A 1 202 ? 0.473 10.195 12.568 1.00 97.31 202 THR A N 1
ATOM 1596 C CA . THR A 1 202 ? 1.495 9.646 11.671 1.00 97.31 202 THR A CA 1
ATOM 1597 C C . THR A 1 202 ? 0.933 8.521 10.803 1.00 97.31 202 THR A C 1
ATOM 1599 O O . THR A 1 202 ? 1.158 8.517 9.593 1.00 97.31 202 THR A O 1
ATOM 1602 N N . VAL A 1 203 ? 0.155 7.599 11.380 1.00 97.25 203 VAL A N 1
ATOM 1603 C CA . VAL A 1 203 ? -0.490 6.511 10.620 1.00 97.25 203 VAL A CA 1
ATOM 1604 C C . VAL A 1 203 ? -1.474 7.077 9.594 1.00 97.25 203 VAL A C 1
ATOM 1606 O O . VAL A 1 203 ? -1.442 6.687 8.426 1.00 97.25 203 VAL A O 1
ATOM 1609 N N . GLY A 1 204 ? -2.298 8.047 10.002 1.00 97.25 204 GLY A N 1
ATOM 1610 C CA . GLY A 1 204 ? -3.212 8.770 9.122 1.00 97.25 204 GLY A CA 1
ATOM 1611 C C . GLY A 1 204 ? -2.488 9.449 7.959 1.00 97.25 204 GLY A C 1
ATOM 1612 O O . GLY A 1 204 ? -2.880 9.280 6.808 1.00 97.25 204 GLY A O 1
ATOM 1613 N N . LEU A 1 205 ? -1.373 10.134 8.219 1.00 97.94 205 LEU A N 1
ATOM 1614 C CA . LEU A 1 205 ? -0.584 10.812 7.188 1.00 97.94 205 LEU A CA 1
ATOM 1615 C C . LEU A 1 205 ? 0.022 9.835 6.167 1.00 97.94 205 LEU A C 1
ATOM 1617 O O . LEU A 1 205 ? -0.043 10.085 4.960 1.00 97.94 205 LEU A O 1
ATOM 1621 N N . LEU A 1 206 ? 0.585 8.710 6.620 1.00 97.88 206 LEU A N 1
ATOM 1622 C CA . LEU A 1 206 ? 1.100 7.660 5.728 1.00 97.88 206 LEU A CA 1
ATOM 1623 C C . LEU A 1 206 ? -0.026 7.076 4.860 1.00 97.88 206 LEU A C 1
ATOM 1625 O O . LEU A 1 206 ? 0.119 6.900 3.644 1.00 97.88 206 LEU A O 1
ATOM 1629 N N . GLY A 1 207 ? -1.183 6.828 5.469 1.00 97.06 207 GLY A N 1
ATOM 1630 C CA . GLY A 1 207 ? -2.360 6.319 4.782 1.00 97.06 207 GLY A CA 1
ATOM 1631 C C . GLY A 1 207 ? -2.931 7.296 3.761 1.00 97.06 207 GLY A C 1
ATOM 1632 O O . GLY A 1 207 ? -3.229 6.899 2.633 1.00 97.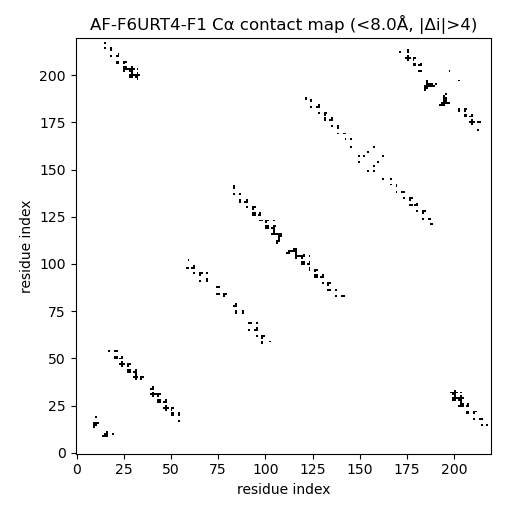06 207 GLY A O 1
ATOM 1633 N N . MET A 1 208 ? -2.999 8.583 4.094 1.00 96.25 208 MET A N 1
ATOM 1634 C CA . MET A 1 208 ? -3.382 9.642 3.160 1.00 96.25 208 MET A CA 1
ATOM 1635 C C . MET A 1 208 ? -2.392 9.744 2.004 1.00 96.25 208 MET A C 1
ATOM 1637 O O . MET A 1 208 ? -2.812 9.750 0.852 1.00 96.25 208 MET A O 1
ATOM 1641 N N . THR A 1 209 ? -1.089 9.754 2.290 1.00 96.25 209 THR A N 1
ATOM 1642 C CA . THR A 1 209 ? -0.036 9.863 1.269 1.00 96.25 209 THR A CA 1
ATOM 1643 C C . THR A 1 209 ? -0.145 8.732 0.247 1.00 96.25 209 THR A C 1
ATOM 1645 O O . THR A 1 209 ? -0.259 8.988 -0.952 1.00 96.25 209 THR A O 1
ATOM 1648 N N . SER A 1 210 ? -0.208 7.478 0.711 1.00 97.00 210 SER A N 1
ATOM 1649 C CA . SER A 1 210 ? -0.387 6.317 -0.175 1.00 97.00 210 SER A CA 1
ATOM 1650 C C . SER A 1 210 ? -1.693 6.385 -0.980 1.00 97.00 210 SER A C 1
ATOM 1652 O O . SER A 1 210 ? -1.724 6.040 -2.163 1.00 97.00 210 SER A O 1
ATOM 1654 N N . SER A 1 211 ? -2.777 6.874 -0.374 1.00 95.56 211 SER A N 1
ATOM 1655 C CA . SER A 1 211 ? -4.090 6.932 -1.022 1.00 95.56 211 SER A CA 1
ATOM 1656 C C . SER A 1 211 ? -4.182 8.036 -2.073 1.00 95.56 211 SER A C 1
ATOM 1658 O O . SER A 1 211 ? -4.683 7.783 -3.166 1.00 95.56 211 SER A O 1
ATOM 1660 N N . LEU A 1 212 ? -3.636 9.220 -1.787 1.00 94.81 212 LEU A N 1
ATOM 1661 C CA . LEU A 1 212 ? -3.563 10.344 -2.721 1.00 94.81 212 LEU A CA 1
ATOM 1662 C C . LEU A 1 212 ? -2.678 10.016 -3.924 1.00 94.81 212 LEU A C 1
ATOM 1664 O O . LEU A 1 212 ? -3.059 10.310 -5.055 1.00 94.81 212 LEU A O 1
ATOM 1668 N N . ILE A 1 213 ? -1.543 9.338 -3.708 1.00 95.19 213 ILE A N 1
ATOM 1669 C CA . ILE A 1 213 ? -0.720 8.818 -4.808 1.00 95.19 213 ILE A CA 1
ATOM 1670 C C . ILE A 1 213 ? -1.534 7.836 -5.661 1.00 95.19 213 ILE A C 1
ATOM 1672 O O . ILE A 1 213 ? -1.523 7.925 -6.889 1.00 95.19 213 ILE A O 1
ATOM 1676 N N . GLY A 1 214 ? -2.272 6.925 -5.023 1.00 92.25 214 GLY A N 1
ATOM 1677 C CA . GLY A 1 214 ? -3.148 5.986 -5.716 1.00 92.25 214 GLY A CA 1
ATOM 1678 C C . GLY A 1 214 ? -4.243 6.670 -6.542 1.00 92.25 214 GLY A C 1
ATOM 1679 O O . GLY A 1 214 ? -4.474 6.269 -7.676 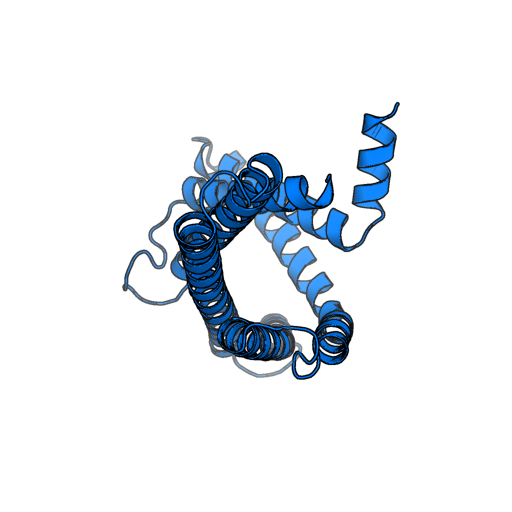1.00 92.25 214 GLY A O 1
ATOM 1680 N N . LEU A 1 215 ? -4.886 7.715 -6.010 1.00 91.06 215 LEU A N 1
ATOM 1681 C CA . LEU A 1 215 ? -5.878 8.516 -6.740 1.00 91.06 215 LEU A CA 1
ATOM 1682 C C . LEU A 1 215 ? -5.251 9.243 -7.930 1.00 91.06 215 LEU A C 1
ATOM 1684 O O . LEU A 1 215 ? -5.806 9.210 -9.026 1.00 91.06 215 LEU A O 1
ATOM 1688 N N . ALA A 1 216 ? -4.076 9.845 -7.741 1.00 89.50 216 ALA A N 1
ATOM 1689 C CA . ALA A 1 216 ? -3.361 10.532 -8.810 1.00 89.50 216 ALA A CA 1
ATOM 1690 C C . ALA A 1 216 ? -3.023 9.585 -9.973 1.00 89.50 216 ALA A C 1
ATOM 1692 O O . ALA A 1 216 ? -3.114 9.988 -11.125 1.00 89.50 216 ALA A O 1
ATOM 1693 N N . LYS A 1 217 ? -2.694 8.318 -9.688 1.00 88.38 217 LYS A N 1
ATOM 1694 C CA . LYS A 1 217 ? -2.448 7.287 -10.713 1.00 88.38 217 LYS A CA 1
ATOM 1695 C C . LYS A 1 217 ? -3.705 6.834 -11.457 1.00 88.38 217 LYS A C 1
ATOM 1697 O O . LYS A 1 217 ? -3.573 6.286 -12.540 1.00 88.38 217 LYS A O 1
ATOM 1702 N N . MET A 1 218 ? -4.892 7.007 -10.874 1.00 81.38 218 MET A N 1
ATOM 1703 C CA . MET A 1 218 ? -6.173 6.650 -11.502 1.00 81.38 218 MET A CA 1
ATOM 1704 C C . MET A 1 218 ? -6.779 7.796 -12.318 1.00 81.38 218 MET A C 1
ATOM 1706 O O . MET A 1 218 ? -7.646 7.556 -13.151 1.00 81.38 218 MET A O 1
ATOM 1710 N N . ALA A 1 219 ? -6.377 9.036 -12.031 1.00 69.56 219 ALA A N 1
ATOM 1711 C CA . ALA A 1 219 ? -6.840 10.234 -12.729 1.00 69.56 219 ALA A CA 1
ATOM 1712 C C . ALA A 1 219 ? -6.033 10.554 -14.003 1.00 69.56 219 ALA A C 1
ATOM 1714 O O . ALA A 1 219 ? -6.401 11.473 -14.735 1.00 69.56 219 ALA A O 1
ATOM 1715 N N . VAL A 1 220 ? -4.935 9.825 -14.230 1.00 54.47 220 VAL A N 1
ATOM 1716 C CA . VAL A 1 220 ? -4.094 9.853 -15.438 1.00 54.47 220 VAL A CA 1
ATOM 1717 C C . VAL A 1 220 ? -4.508 8.709 -16.348 1.00 54.47 220 VAL A C 1
ATOM 1719 O O . VAL A 1 220 ? -4.593 8.955 -17.569 1.00 54.47 220 VAL A O 1
#

Mean predicted aligned error: 4.59 Å

Foldseek 3Di:
DVVVVVLVVLCPDPVSVLLVLLLQLLLLLLVLLPDPDPVSNVVSPVSNVVSVVVSLVSLLPCLVVLVVVCVVCPQVPVPPDPLLSVLVNLLSVLVNVLNVLSVQLVCVVVVVDVDHNVVSVLSSLVSLLSSLVSQLVSLVVVLVVLVVCCVVVDVVPDDPVVSVVSVVVSVLSNLLSVLVNVLSCCCHDDDPDCPVPDGSSSNSVSSNSNSVSVVVVVVD

pLDDT: mean 92.69, std 7.4, range [52.94, 98.12]

Secondary structure (DSSP, 8-state):
-HHHHHHHHHHHSHHHHHHHHHHHHHHHHHHHHH-S-HHHHHHHHHHHHHHHHHHHHHHTT-HHHHHHHHHHHTT-TT---HHHHHHHHHHHHHHHHHHHHHHHHHHHHTTSSSS-SHHHHHHHHHHHHHHHHHHHHHHHHHHHHHHHHHHHH-TTTS-HHHHHHHHHHHHHHHHHHHHHHHHHHHHSSSSSTTTTTS-HHHHHHHHHHHHHHHHHHH--

Sequence (220 aa):
MAGLGTAVKLLESYRGRDKIMRTTSFAALFASGMTSNPELAQRFAKITMELSGCRTILRLFDDLSMLALSMRYGWGKNEKDTVQRVFKIMSNFVNQMFFPIEHVAWAAEKGLISISAAPWWLASLCAWVSSLLINLVSIMWRVLKLIKARSQEGSNRMDPKLFKTNLKTEALNFFENVSNLGMAVHWLPGQQLWCGRLNPATVGLLGMTSSLIGLAKMAV

Solvent-accessible surface area (backbone atoms only — not comparable to full-atom values): 11353 Å² total; per-residue (Å²): 110,73,68,58,56,54,52,49,56,34,57,73,32,71,70,40,35,52,45,50,42,49,27,53,20,15,49,26,24,21,52,24,47,69,48,90,47,68,69,60,18,51,5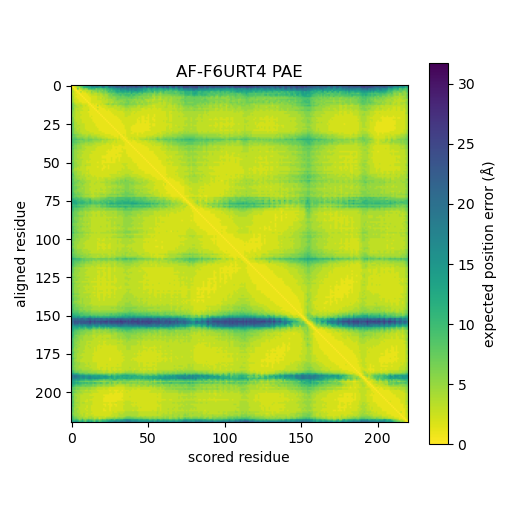4,23,43,50,52,22,50,53,38,51,50,50,53,51,61,57,49,72,66,39,58,64,60,44,48,52,52,43,58,74,47,56,90,32,86,87,48,87,48,66,69,58,34,49,42,51,49,51,34,45,52,36,55,55,52,27,45,65,35,41,50,52,14,51,36,20,68,70,63,77,39,101,54,80,23,66,68,28,49,50,49,24,50,49,31,52,46,51,32,39,53,42,48,48,56,44,46,52,50,52,51,53,50,54,54,49,49,45,65,73,63,34,77,86,69,50,59,68,63,61,53,52,50,54,53,50,51,48,50,52,52,45,54,30,40,52,27,47,44,56,45,49,46,27,70,39,87,68,79,61,92,49,22,69,64,65,53,50,29,59,47,9,49,29,42,30,53,27,30,52,51,53,50,57,65,71,76,108

InterPro domains:
  IPR008733 Peroxisomal biogenesis factor 11 [PF05648] (6-218)
  IPR026510 Peroxisomal membrane protein 11C, metazoa [PTHR20990] (2-219)

Nearest PDB structures (foldseek):
  8wa3-assembly1_R  TM=3.795E-01  e=3.131E-01  Homo sapiens
  9d3e-assembly1_A  TM=4.171E-01  e=7.688E+00  Homo sapiens
  8jvi-assembly1_C  TM=2.185E-01  e=1.912E+00  Homo sapiens

Organism: Ciona intestinalis (NCBI:txid7719)

Radius of gyration: 19.53 Å; Cα contacts (8 Å, |Δi|>4): 220; chains: 1; bounding box: 44×42×51 Å